Protein AF-A0A2N5KU78-F1 (afdb_monomer_lite)

Sequence (255 aa):
MGEEVRYGGDPQRKQNPMPKITVSPPNDPRTPEEWQAACDAADALLKLDAARIYGLLSRGPEVDAERCWEIVHHARELHGIEPSEDAVEKLVAELGAWRTAAILERHPTQAAPVLTIGHSTRTFELFAGLLRANGVERLVDVRRFAASGRHSRFGGDALPALLRGEGIGYWHLPGLGGRRRPLPGSPNAGWRNEGFRGYADHMGTPEFREGLGRLLELAGRERACLMCSEAVWWRCHRRISPTPWWCGACPSSTS

pLDDT: mean 72.32, std 19.74, range [28.72, 94.62]

Secondary structure (DSSP, 8-state):
----------TT-----------SPPSS--SHHHHHHHHHHHHHHHHHHHHHHTTS-SS-----HHHHHHHHHHHHHHH-----TTHHHHHHHHHHHHHHHHTS---TTSPPPEEEEE-TT--HHHHHHHHHHTT-SEEEE--S----STTGGGSTTHHHHHHHHTT-EEEE-GGG-S--PPPTT-TTTT-SSHHHHHHHHHHTSHHHHHHHHHHHHHHHHS-EEEEESSSSGGGSGGGSS-GGGEEEEPPP---

Structure (mmCIF, N/CA/C/O backbone):
data_AF-A0A2N5KU78-F1
#
_entry.id   AF-A0A2N5KU78-F1
#
loop_
_atom_site.group_PDB
_atom_site.id
_atom_site.type_symbol
_atom_site.label_atom_id
_atom_site.label_alt_id
_atom_site.label_comp_id
_atom_site.label_asym_id
_atom_site.label_entity_id
_atom_site.label_seq_id
_atom_site.pdbx_PDB_ins_code
_atom_site.Cartn_x
_atom_site.Cartn_y
_atom_site.Cartn_z
_atom_site.occupancy
_atom_site.B_iso_or_equiv
_atom_site.auth_seq_id
_atom_site.auth_comp_id
_atom_site.auth_asym_id
_atom_site.auth_atom_id
_atom_site.pdbx_PDB_model_num
ATOM 1 N N . MET A 1 1 ? -42.803 -19.206 -24.981 1.00 38.47 1 MET A N 1
ATOM 2 C CA . MET A 1 1 ? -42.289 -18.675 -23.702 1.00 38.47 1 MET A CA 1
ATOM 3 C C . MET A 1 1 ? -40.783 -18.581 -23.825 1.00 38.47 1 MET A C 1
ATOM 5 O O . MET A 1 1 ? -40.119 -19.605 -23.857 1.00 38.47 1 MET A O 1
ATOM 9 N N . GLY A 1 2 ? -40.290 -17.366 -24.014 1.00 33.94 2 GLY A N 1
ATOM 10 C CA . GLY A 1 2 ? -38.882 -17.032 -24.182 1.00 33.94 2 GLY A CA 1
ATOM 11 C C . GLY A 1 2 ? -38.807 -15.514 -24.178 1.00 33.94 2 GLY A C 1
ATOM 12 O O . GLY A 1 2 ? -39.092 -14.891 -25.195 1.00 33.94 2 GLY A O 1
ATOM 13 N N . GLU A 1 3 ? -38.569 -14.930 -23.007 1.00 31.25 3 GLU A N 1
ATOM 14 C CA . GLU A 1 3 ? -38.383 -13.487 -22.864 1.00 31.25 3 GLU A CA 1
ATOM 15 C C . GLU A 1 3 ? -36.915 -13.157 -23.124 1.00 31.25 3 GLU A C 1
ATOM 17 O O . GLU A 1 3 ? -36.015 -13.516 -22.366 1.00 31.25 3 GLU A O 1
ATOM 22 N N . GLU A 1 4 ? -36.691 -12.510 -24.260 1.00 28.72 4 GLU A N 1
ATOM 23 C CA . GLU A 1 4 ? -35.413 -11.987 -24.710 1.00 28.72 4 GLU A CA 1
ATOM 24 C C . GLU A 1 4 ? -35.198 -10.623 -24.032 1.00 28.72 4 GLU A C 1
ATOM 26 O O . GLU A 1 4 ? -35.847 -9.632 -24.373 1.00 28.72 4 GLU A O 1
ATOM 31 N N . VAL A 1 5 ? -34.317 -10.564 -23.030 1.00 33.81 5 VAL A N 1
ATOM 32 C CA . VAL A 1 5 ? -33.967 -9.303 -22.358 1.00 33.81 5 VAL A CA 1
ATOM 33 C C . VAL A 1 5 ? -33.090 -8.475 -23.297 1.00 33.81 5 VAL A C 1
ATOM 35 O O . VAL A 1 5 ? -31.881 -8.679 -23.405 1.00 33.81 5 VAL A O 1
ATOM 38 N N . ARG A 1 6 ? -33.713 -7.522 -23.994 1.00 31.27 6 ARG A N 1
ATOM 39 C CA . ARG A 1 6 ? -33.026 -6.493 -24.780 1.00 31.27 6 ARG A CA 1
ATOM 40 C C . ARG A 1 6 ? -32.500 -5.410 -23.841 1.00 31.27 6 ARG A C 1
ATOM 42 O O . ARG A 1 6 ? -33.277 -4.643 -23.279 1.00 31.27 6 ARG A O 1
ATOM 49 N N . TYR A 1 7 ? -31.179 -5.314 -23.702 1.00 29.48 7 TYR A N 1
ATOM 50 C CA . TYR A 1 7 ? -30.536 -4.145 -23.104 1.00 29.48 7 TYR A CA 1
ATOM 51 C C . TYR A 1 7 ? -30.661 -2.961 -24.071 1.00 29.48 7 TYR A C 1
ATOM 53 O O . TYR A 1 7 ? -29.889 -2.828 -25.019 1.00 29.48 7 TYR A O 1
ATOM 61 N N . GLY A 1 8 ? -31.663 -2.111 -23.845 1.00 30.81 8 GLY A N 1
ATOM 62 C CA . GLY A 1 8 ? -31.753 -0.803 -24.483 1.00 30.81 8 GLY A CA 1
ATOM 63 C C . GLY A 1 8 ? -30.616 0.087 -23.986 1.00 30.81 8 GLY A C 1
ATOM 64 O O . GLY A 1 8 ? -30.585 0.462 -22.817 1.00 30.81 8 GLY A O 1
ATOM 65 N N . GLY A 1 9 ? -29.663 0.394 -24.865 1.00 32.16 9 GLY A N 1
ATOM 66 C CA . GLY A 1 9 ? -28.683 1.446 -24.625 1.00 32.16 9 GLY A CA 1
ATOM 67 C C . GLY A 1 9 ? -29.374 2.809 -24.624 1.00 32.16 9 GLY A C 1
ATOM 68 O O . GLY A 1 9 ? -30.126 3.121 -25.545 1.00 32.16 9 GLY A O 1
ATOM 69 N N . ASP A 1 10 ? -29.118 3.602 -23.587 1.00 34.16 10 ASP A N 1
ATOM 70 C CA . ASP A 1 10 ? -29.538 4.999 -23.493 1.00 34.16 10 ASP A CA 1
ATOM 71 C C . ASP A 1 10 ? -28.970 5.810 -24.686 1.00 34.16 10 ASP A C 1
ATOM 73 O O . ASP A 1 10 ? -27.742 5.913 -24.817 1.00 34.16 10 ASP A O 1
ATOM 77 N N . PRO A 1 11 ? -29.815 6.390 -25.567 1.00 37.72 11 PRO A N 1
ATOM 78 C CA . PRO A 1 11 ? -29.363 7.117 -26.753 1.00 37.72 11 PRO A CA 1
ATOM 79 C C . PRO A 1 11 ? -28.775 8.506 -26.465 1.00 37.72 11 PRO A C 1
ATOM 81 O O . PRO A 1 11 ? -28.430 9.221 -27.406 1.00 37.72 11 PRO A O 1
ATOM 84 N N . GLN A 1 12 ? -28.636 8.923 -25.202 1.00 41.84 12 GLN A N 1
ATOM 85 C CA . GLN A 1 12 ? -28.011 10.200 -24.845 1.00 41.84 12 GLN A CA 1
ATOM 86 C C . GLN A 1 12 ? -26.808 10.053 -23.911 1.00 41.84 12 GLN A C 1
ATOM 88 O O . GLN A 1 12 ? -26.571 10.874 -23.028 1.00 41.84 12 GLN A O 1
ATOM 93 N N . ARG A 1 13 ? -25.920 9.097 -24.198 1.00 38.12 13 ARG A N 1
ATOM 94 C CA . ARG A 1 13 ? -24.539 9.138 -23.692 1.00 38.12 13 ARG A CA 1
ATOM 95 C C . ARG A 1 13 ? -23.701 10.135 -24.505 1.00 38.12 13 ARG A C 1
ATOM 97 O O . ARG A 1 13 ? -22.741 9.763 -25.177 1.00 38.12 13 ARG A O 1
ATOM 104 N N . LYS A 1 14 ? -24.075 11.420 -24.466 1.00 36.56 14 LYS A N 1
ATOM 105 C CA . LYS A 1 14 ? -23.182 12.496 -24.913 1.00 36.56 14 LYS A CA 1
ATOM 106 C C . LYS A 1 14 ? -21.966 12.475 -23.992 1.00 36.56 14 LYS A C 1
ATOM 108 O O . LYS A 1 14 ? -22.070 12.721 -22.794 1.00 36.56 14 LYS A O 1
ATOM 113 N N . GLN A 1 15 ? -20.841 12.083 -24.577 1.00 43.53 15 GLN A N 1
ATOM 114 C CA . GLN A 1 15 ? -19.511 12.106 -23.991 1.00 43.53 15 GLN A CA 1
ATOM 115 C C . GLN A 1 15 ? -19.288 13.479 -23.364 1.00 43.53 15 GLN A C 1
ATOM 117 O O . GLN A 1 15 ? -19.162 14.466 -24.084 1.00 43.53 15 GLN A O 1
ATOM 122 N N . ASN A 1 16 ? -19.262 13.550 -22.037 1.00 35.12 16 ASN A N 1
ATOM 123 C CA . ASN A 1 16 ? -18.624 14.679 -21.387 1.00 35.12 16 ASN A CA 1
ATOM 124 C C . ASN A 1 16 ? -17.132 14.319 -21.354 1.00 35.12 16 ASN A C 1
ATOM 126 O O . ASN A 1 16 ? -16.779 13.349 -20.673 1.00 35.12 16 ASN A O 1
ATOM 130 N N . PRO A 1 17 ? -16.271 14.959 -22.162 1.00 37.12 17 PRO A N 1
ATOM 131 C CA . PRO A 1 17 ? -14.858 14.623 -22.165 1.00 37.12 17 PRO A CA 1
ATOM 132 C C . PRO A 1 17 ? -14.284 14.912 -20.774 1.00 37.12 17 PRO A C 1
ATOM 134 O O . PRO A 1 17 ? -14.628 15.920 -20.155 1.00 37.12 17 PRO A O 1
ATOM 137 N N . MET A 1 18 ? -13.399 14.039 -20.278 1.00 33.19 18 MET A N 1
ATOM 138 C CA . MET A 1 18 ? -12.481 14.451 -19.213 1.00 33.19 18 MET A CA 1
ATOM 139 C C . MET A 1 18 ? -11.825 15.763 -19.662 1.00 33.19 18 MET A C 1
ATOM 141 O O . MET A 1 18 ? -11.460 15.846 -20.843 1.00 33.19 18 MET A O 1
ATOM 145 N N . PRO A 1 19 ? -11.651 16.776 -18.791 1.00 35.41 19 PRO A N 1
ATOM 146 C CA . PRO A 1 19 ? -10.754 17.864 -19.136 1.00 35.41 19 PRO A CA 1
ATOM 147 C C . PRO A 1 19 ? -9.406 17.213 -19.444 1.00 35.41 19 PRO A C 1
ATOM 149 O O . PRO A 1 19 ? -8.821 16.547 -18.587 1.00 35.41 19 PRO A O 1
ATOM 152 N N . LYS A 1 20 ? -8.980 17.296 -20.710 1.00 33.88 20 LYS A N 1
ATOM 153 C CA . LYS A 1 20 ? -7.674 16.795 -21.126 1.00 33.88 20 LYS A CA 1
ATOM 154 C C . LYS A 1 20 ? -6.659 17.496 -20.236 1.00 33.88 20 LYS A C 1
ATOM 156 O O . LYS A 1 20 ? -6.596 18.722 -20.220 1.00 33.88 20 LYS A O 1
ATOM 161 N N . ILE A 1 21 ? -5.913 16.717 -19.462 1.00 40.34 21 ILE A N 1
ATOM 162 C CA . ILE A 1 21 ? -4.765 17.222 -18.721 1.00 40.34 21 ILE A CA 1
ATOM 163 C C . ILE A 1 21 ? -3.708 17.531 -19.780 1.00 40.34 21 ILE A C 1
ATOM 165 O O . ILE A 1 21 ? -2.931 16.667 -20.166 1.00 40.34 21 ILE A O 1
ATOM 169 N N . THR A 1 22 ? -3.732 18.746 -20.315 1.00 39.16 22 THR A N 1
ATOM 170 C CA . THR A 1 22 ? -2.683 19.271 -21.190 1.00 39.16 22 THR A CA 1
ATOM 171 C C . THR A 1 22 ? -1.597 19.875 -20.313 1.00 39.16 22 THR A C 1
ATOM 173 O O . THR A 1 22 ? -1.449 21.086 -20.233 1.00 39.16 22 THR A O 1
ATOM 176 N N . VAL A 1 23 ? -0.824 19.013 -19.654 1.00 51.53 23 VAL A N 1
ATOM 177 C CA . VAL A 1 23 ? 0.609 19.301 -19.513 1.00 51.53 23 VAL A CA 1
ATOM 178 C C . VAL A 1 23 ? 1.292 18.525 -20.629 1.00 51.53 23 VAL A C 1
ATOM 180 O O . VAL A 1 23 ? 2.084 17.626 -20.401 1.00 51.53 23 VAL A O 1
ATOM 183 N N . SER A 1 24 ? 0.842 18.769 -21.857 1.00 50.66 24 SER A N 1
ATOM 184 C CA . SER A 1 24 ? 1.579 18.354 -23.036 1.00 50.66 24 SER A CA 1
ATOM 185 C C . SER A 1 24 ? 2.513 19.511 -23.349 1.00 50.66 24 SER A C 1
ATOM 187 O O . SER A 1 24 ? 2.061 20.661 -23.275 1.00 50.66 24 SER A O 1
ATOM 189 N N . PRO A 1 25 ? 3.785 19.249 -23.677 1.00 59.84 25 PRO A N 1
ATOM 190 C CA . PRO A 1 25 ? 4.625 20.302 -24.219 1.00 59.84 25 PRO A CA 1
ATOM 191 C C . PRO A 1 25 ? 3.880 20.966 -25.396 1.00 59.84 25 PRO A C 1
ATOM 193 O O . PRO A 1 25 ? 3.127 20.279 -26.101 1.00 59.84 25 PRO A O 1
ATOM 196 N N . PRO A 1 26 ? 3.982 22.297 -25.564 1.00 64.00 26 PRO A N 1
ATOM 197 C CA . PRO A 1 26 ? 3.218 23.016 -26.572 1.00 64.00 26 PRO A CA 1
ATOM 198 C C . PRO A 1 26 ? 3.422 22.377 -27.946 1.00 64.00 26 PRO A C 1
ATOM 200 O O . PRO A 1 26 ? 4.537 22.020 -28.319 1.00 64.00 26 PRO A O 1
ATOM 203 N N . ASN A 1 27 ? 2.324 22.211 -28.688 1.00 64.81 27 ASN A N 1
ATOM 204 C CA . ASN A 1 27 ? 2.360 21.493 -29.961 1.00 64.81 27 ASN A CA 1
ATOM 205 C C . ASN A 1 27 ? 3.277 22.175 -30.985 1.00 64.81 27 ASN A C 1
ATOM 207 O O . ASN A 1 27 ? 3.937 21.464 -31.733 1.00 64.81 27 ASN A O 1
ATOM 211 N N . ASP A 1 28 ? 3.356 23.510 -30.958 1.00 75.62 28 ASP A N 1
ATOM 212 C CA . ASP A 1 28 ? 4.155 24.324 -31.878 1.00 75.62 28 ASP A CA 1
ATOM 213 C C . ASP A 1 28 ? 4.855 25.474 -31.118 1.00 75.62 28 ASP A C 1
ATOM 215 O O . ASP A 1 28 ? 4.315 26.586 -31.052 1.00 75.62 28 ASP A O 1
ATOM 219 N N . PRO A 1 29 ? 6.028 25.235 -30.503 1.00 83.19 29 PRO A N 1
ATOM 220 C CA . PRO A 1 29 ? 6.815 26.283 -29.858 1.00 83.19 29 PRO A CA 1
ATOM 221 C C . PRO A 1 29 ? 7.420 27.226 -30.913 1.00 83.19 29 PRO A C 1
ATOM 223 O O . PRO A 1 29 ? 7.951 26.783 -31.933 1.00 83.19 29 PRO A O 1
ATOM 226 N N . ARG A 1 30 ? 7.331 28.541 -30.694 1.00 83.00 30 ARG A N 1
ATOM 227 C CA . ARG A 1 30 ? 7.741 29.582 -31.656 1.00 83.00 30 ARG A CA 1
ATOM 228 C C . ARG A 1 30 ? 8.794 30.538 -31.111 1.00 83.00 30 ARG A C 1
ATOM 230 O O . ARG A 1 30 ? 9.498 31.152 -31.910 1.00 83.00 30 ARG A O 1
ATOM 237 N N . THR A 1 31 ? 8.920 30.668 -29.792 1.00 86.12 31 THR A N 1
ATOM 238 C CA . THR A 1 31 ? 9.970 31.481 -29.155 1.00 86.12 31 THR A CA 1
ATOM 239 C C . THR A 1 31 ? 10.988 30.609 -28.415 1.00 86.12 31 THR A C 1
ATOM 241 O O . THR A 1 31 ? 10.669 29.472 -28.063 1.00 86.12 31 THR A O 1
ATOM 244 N N . PRO A 1 32 ? 12.212 31.106 -28.154 1.00 84.12 32 PRO A N 1
ATOM 245 C CA . PRO A 1 32 ? 13.192 30.387 -27.339 1.00 84.12 32 PRO A CA 1
ATOM 246 C C . PRO A 1 32 ? 12.658 29.996 -25.954 1.00 84.12 32 PRO A C 1
ATOM 248 O O . PRO A 1 32 ? 12.925 28.900 -25.475 1.00 84.12 32 PRO A O 1
ATOM 251 N N . GLU A 1 33 ? 11.850 30.855 -25.332 1.00 83.06 33 GLU A N 1
ATOM 252 C CA . GLU A 1 33 ? 11.227 30.596 -24.031 1.00 83.06 33 GLU A CA 1
ATOM 253 C C . GLU A 1 33 ? 10.160 29.498 -24.123 1.00 83.06 33 GLU A C 1
ATOM 255 O O . GLU A 1 33 ? 10.089 28.632 -23.251 1.00 83.06 33 GLU A O 1
ATOM 260 N N . GLU A 1 34 ? 9.358 29.493 -25.194 1.00 81.88 34 GLU A N 1
ATOM 261 C CA . GLU A 1 34 ? 8.399 28.416 -25.462 1.00 81.88 34 GLU A CA 1
ATOM 262 C C . GLU A 1 34 ? 9.117 27.086 -25.726 1.00 81.88 34 GLU A C 1
ATOM 264 O O . GLU A 1 34 ? 8.662 26.045 -25.253 1.00 81.88 34 GLU A O 1
ATOM 269 N N . TRP A 1 35 ? 10.257 27.112 -26.426 1.00 88.62 35 TRP A N 1
ATOM 270 C CA 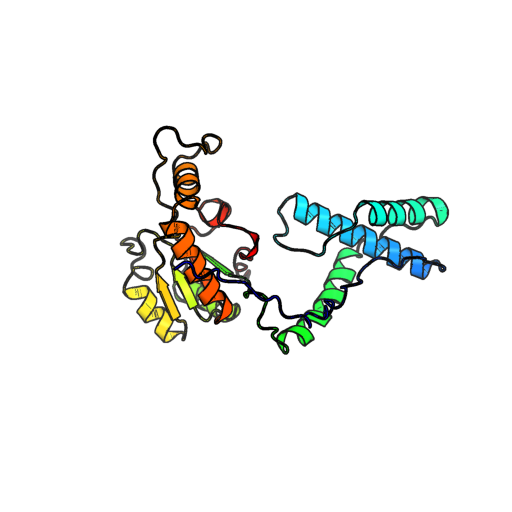. TRP A 1 35 ? 11.105 25.938 -26.638 1.00 88.62 35 TRP A CA 1
ATOM 271 C C . TRP A 1 35 ? 11.736 25.423 -25.343 1.00 88.62 35 TRP A C 1
ATOM 273 O O . TRP A 1 35 ? 11.740 24.212 -25.128 1.00 88.62 35 TRP A O 1
ATOM 283 N N . GLN A 1 36 ? 12.207 26.304 -24.455 1.00 86.69 36 GLN A N 1
ATOM 284 C CA . GLN A 1 36 ? 12.722 25.907 -23.141 1.00 86.69 36 GLN A CA 1
ATOM 285 C C . GLN A 1 36 ? 11.625 25.262 -22.289 1.00 86.69 36 GLN A C 1
ATOM 287 O O . GLN A 1 36 ? 11.825 24.177 -21.751 1.00 86.69 36 GLN A O 1
ATOM 292 N N . ALA A 1 37 ? 10.443 25.880 -22.219 1.00 80.44 37 ALA A N 1
ATOM 293 C CA . ALA A 1 37 ? 9.313 25.328 -21.476 1.00 80.44 37 ALA A CA 1
ATOM 294 C C . ALA A 1 37 ? 8.845 23.977 -22.049 1.00 80.44 37 ALA A C 1
ATOM 296 O O . ALA A 1 37 ? 8.517 23.060 -21.295 1.00 80.44 37 ALA A O 1
ATOM 297 N N . ALA A 1 38 ? 8.844 23.828 -23.379 1.00 84.75 38 ALA A N 1
ATOM 298 C CA . ALA A 1 38 ? 8.522 22.570 -24.046 1.00 84.75 38 ALA A CA 1
ATOM 299 C C . ALA A 1 38 ? 9.551 21.474 -23.754 1.00 84.75 38 ALA A C 1
ATOM 301 O O . ALA A 1 38 ? 9.163 20.341 -23.472 1.00 84.75 38 ALA A O 1
ATOM 302 N N . CYS A 1 39 ? 10.840 21.815 -23.803 1.00 87.00 39 CYS A N 1
ATOM 303 C CA . CYS A 1 39 ? 11.941 20.902 -23.514 1.00 87.00 39 CYS A CA 1
ATOM 304 C C . CYS A 1 39 ? 11.894 20.423 -22.055 1.00 87.00 39 CYS A C 1
ATOM 306 O O . CYS A 1 39 ? 11.911 19.218 -21.806 1.00 87.00 39 CYS A O 1
ATOM 308 N N . ASP A 1 40 ? 11.717 21.349 -21.106 1.00 84.75 40 ASP A N 1
ATOM 309 C CA . ASP A 1 40 ? 11.613 21.055 -19.672 1.00 84.75 40 ASP A CA 1
ATOM 310 C C . ASP A 1 40 ? 10.406 20.155 -19.366 1.00 84.75 40 ASP A C 1
ATOM 312 O O . ASP A 1 40 ? 10.524 19.156 -18.652 1.00 84.75 40 ASP A O 1
ATOM 316 N N . ALA A 1 41 ? 9.240 20.464 -19.944 1.00 81.50 41 ALA A N 1
ATOM 317 C CA . ALA A 1 41 ? 8.038 19.656 -19.769 1.00 81.50 41 ALA A CA 1
ATOM 318 C C . ALA A 1 41 ? 8.189 18.254 -20.387 1.00 81.50 41 ALA A C 1
ATOM 320 O O . ALA A 1 41 ? 7.823 17.262 -19.754 1.00 81.50 41 ALA A O 1
ATOM 321 N N . ALA A 1 42 ? 8.739 18.153 -21.601 1.00 85.44 42 ALA A N 1
ATOM 322 C CA . ALA A 1 42 ? 8.942 16.880 -22.292 1.00 85.44 42 ALA A CA 1
ATOM 323 C C . ALA A 1 42 ? 9.922 15.966 -21.539 1.00 85.44 42 ALA A C 1
ATOM 325 O O . ALA A 1 42 ? 9.632 14.786 -21.333 1.00 85.44 42 ALA A O 1
ATOM 326 N N . ASP A 1 43 ? 11.045 16.507 -21.070 1.00 87.44 43 ASP A N 1
ATOM 327 C CA . ASP A 1 43 ? 12.024 15.770 -20.270 1.00 87.44 43 ASP A CA 1
ATOM 328 C C . ASP A 1 43 ? 11.436 15.307 -18.925 1.00 87.44 43 ASP A C 1
ATOM 330 O O . ASP A 1 43 ? 11.573 14.139 -18.543 1.00 87.44 43 ASP A O 1
ATOM 334 N N . ALA A 1 44 ? 10.694 16.174 -18.235 1.00 82.62 44 ALA A N 1
ATOM 335 C CA . ALA A 1 44 ? 10.041 15.811 -16.984 1.00 82.62 44 ALA A CA 1
ATOM 336 C C . ALA A 1 44 ? 8.987 14.700 -17.177 1.00 82.62 44 ALA A C 1
ATOM 338 O O . ALA A 1 44 ? 8.913 13.770 -16.368 1.00 82.62 44 ALA A O 1
ATOM 339 N N . LEU A 1 45 ? 8.219 14.727 -18.272 1.00 81.75 45 LEU A N 1
ATOM 340 C CA . LEU A 1 45 ? 7.275 13.659 -18.621 1.00 81.75 45 LEU A CA 1
ATOM 341 C C . LEU A 1 45 ? 7.980 12.343 -18.968 1.00 81.75 45 LEU A C 1
ATOM 343 O O . LEU A 1 45 ? 7.535 11.292 -18.510 1.00 81.75 45 LEU A O 1
ATOM 347 N N . LEU A 1 46 ? 9.093 12.378 -19.707 1.00 81.88 46 LEU A N 1
ATOM 348 C CA . LEU A 1 46 ? 9.902 11.185 -19.993 1.00 81.88 46 LEU A CA 1
ATOM 349 C C . LEU A 1 46 ? 10.459 10.561 -18.709 1.00 81.88 46 LEU A C 1
ATOM 351 O O . LEU A 1 46 ? 10.425 9.341 -18.546 1.00 81.88 46 LEU A O 1
ATOM 355 N N . LYS A 1 47 ? 10.913 11.382 -17.755 1.00 81.75 47 LYS A N 1
ATOM 356 C CA . LYS A 1 47 ? 11.366 10.920 -16.433 1.00 81.75 47 LYS A CA 1
ATOM 357 C C . LYS A 1 47 ? 10.224 10.295 -15.625 1.00 81.75 47 LYS A C 1
ATOM 359 O O . LYS A 1 47 ? 10.429 9.267 -14.974 1.00 81.75 47 LYS A O 1
ATOM 364 N N . LEU A 1 48 ? 9.015 10.859 -15.691 1.00 74.25 48 LEU A N 1
ATOM 365 C CA . LEU A 1 48 ? 7.819 10.284 -15.063 1.00 74.25 48 LEU A CA 1
ATOM 366 C C . LEU A 1 48 ? 7.389 8.966 -15.724 1.00 74.25 48 LEU A C 1
ATOM 368 O O . LEU A 1 48 ? 7.046 8.016 -15.015 1.00 74.25 48 LEU A O 1
ATOM 372 N N . ASP A 1 49 ? 7.441 8.871 -17.052 1.00 78.12 49 ASP A N 1
ATOM 373 C CA . ASP A 1 49 ? 7.118 7.638 -17.771 1.00 78.12 49 ASP A CA 1
ATOM 374 C C . ASP A 1 49 ? 8.150 6.541 -17.499 1.00 78.12 49 ASP A C 1
ATOM 376 O O . ASP A 1 49 ? 7.782 5.410 -17.183 1.00 78.12 49 ASP A O 1
ATOM 380 N N . ALA A 1 50 ? 9.440 6.887 -17.474 1.00 70.00 50 ALA A N 1
ATOM 381 C CA . ALA A 1 50 ? 10.497 5.982 -17.040 1.00 70.00 50 ALA A CA 1
ATOM 382 C C . ALA A 1 50 ? 10.241 5.490 -15.607 1.00 70.00 50 ALA A C 1
ATOM 384 O O . ALA A 1 50 ? 10.242 4.285 -15.350 1.00 70.00 50 ALA A O 1
ATOM 385 N N . ALA A 1 51 ? 9.935 6.392 -14.670 1.00 65.19 51 ALA A N 1
ATOM 386 C CA . ALA A 1 51 ? 9.600 6.021 -13.297 1.00 65.19 51 ALA A CA 1
ATOM 387 C C . ALA A 1 51 ? 8.375 5.087 -13.225 1.00 65.19 51 ALA A C 1
ATOM 389 O O . ALA A 1 51 ? 8.337 4.184 -12.386 1.00 65.19 51 ALA A O 1
ATOM 390 N N . ARG A 1 52 ? 7.396 5.240 -14.122 1.00 70.56 52 ARG A N 1
ATOM 391 C CA . ARG A 1 52 ? 6.246 4.333 -14.251 1.00 70.56 52 ARG A CA 1
ATOM 392 C C . ARG A 1 52 ? 6.648 2.966 -14.814 1.00 70.56 52 ARG A C 1
ATOM 394 O O . ARG A 1 52 ? 6.280 1.950 -14.228 1.00 70.56 52 ARG A O 1
ATOM 401 N N . ILE A 1 53 ? 7.432 2.924 -15.892 1.00 64.94 53 ILE A N 1
ATOM 402 C CA . ILE A 1 53 ? 7.947 1.691 -16.517 1.00 64.94 53 ILE A CA 1
ATOM 403 C C . ILE A 1 53 ? 8.773 0.875 -15.515 1.00 64.94 53 ILE A C 1
ATOM 405 O O . ILE A 1 53 ? 8.612 -0.342 -15.417 1.00 64.94 53 ILE A O 1
ATOM 409 N N . TYR A 1 54 ? 9.601 1.544 -14.711 1.00 56.94 54 TYR A N 1
ATOM 410 C CA . TYR A 1 54 ? 10.403 0.914 -13.659 1.00 56.94 54 TYR A CA 1
ATOM 411 C C . TYR A 1 54 ? 9.620 0.632 -12.364 1.00 56.94 54 TYR A C 1
ATOM 413 O O . TYR A 1 54 ? 10.193 0.149 -11.387 1.00 56.94 54 TYR A O 1
ATOM 421 N N . GLY A 1 55 ? 8.311 0.905 -12.332 1.00 47.91 55 GLY A N 1
ATOM 422 C CA . GLY A 1 55 ? 7.439 0.612 -11.192 1.00 47.91 55 GLY A CA 1
ATOM 423 C C . GLY A 1 55 ? 7.690 1.479 -9.953 1.00 47.91 55 GLY A C 1
ATOM 424 O O . GLY A 1 55 ? 7.252 1.122 -8.859 1.00 47.91 55 GLY A O 1
ATOM 425 N N . LEU A 1 56 ? 8.387 2.607 -10.108 1.00 48.22 56 LEU A N 1
ATOM 426 C CA . LEU A 1 56 ? 8.593 3.619 -9.066 1.00 48.22 56 LEU A CA 1
ATOM 427 C C . LEU A 1 56 ? 7.332 4.475 -8.867 1.00 48.22 56 LEU A C 1
ATOM 429 O O . LEU A 1 56 ? 7.064 4.936 -7.758 1.00 48.22 56 LEU A O 1
ATOM 433 N N . LEU A 1 57 ? 6.527 4.630 -9.923 1.00 50.34 57 LEU A N 1
ATOM 434 C CA . LEU A 1 57 ? 5.203 5.244 -9.881 1.00 50.34 57 LEU A CA 1
ATOM 435 C C . LEU A 1 57 ? 4.116 4.206 -10.168 1.00 50.34 57 LEU A C 1
ATOM 437 O O . LEU A 1 57 ? 4.178 3.457 -11.138 1.00 50.34 57 LEU A O 1
ATOM 441 N N . SER A 1 58 ? 3.090 4.188 -9.317 1.00 45.59 58 SER A N 1
ATOM 442 C CA . SER A 1 58 ? 1.922 3.302 -9.468 1.00 45.59 58 SER A CA 1
ATOM 443 C C . SER A 1 58 ? 0.856 3.870 -10.409 1.00 45.59 58 SER A C 1
ATOM 445 O O . SER A 1 58 ? 0.007 3.126 -10.895 1.00 45.59 58 SER A O 1
ATOM 447 N N . ARG A 1 59 ? 0.884 5.188 -10.644 1.00 48.94 59 ARG A N 1
ATOM 448 C CA . ARG A 1 59 ? -0.024 5.956 -11.505 1.00 48.94 59 ARG A CA 1
ATOM 449 C C . ARG A 1 59 ? 0.719 7.187 -12.039 1.00 48.94 59 ARG A C 1
ATOM 451 O O . ARG A 1 59 ? 1.632 7.673 -11.375 1.00 48.94 59 ARG A O 1
ATOM 458 N N . GLY A 1 60 ? 0.301 7.702 -13.188 1.00 57.53 60 GLY A N 1
ATOM 459 C CA . GLY A 1 60 ? 0.862 8.895 -13.824 1.00 57.53 60 GLY A CA 1
ATOM 460 C C . GLY A 1 60 ? 0.060 9.266 -15.074 1.00 57.53 60 GLY A C 1
ATOM 461 O O . GLY A 1 60 ? -0.826 8.490 -15.450 1.00 57.53 60 GLY A O 1
ATOM 462 N N . PRO A 1 61 ? 0.320 10.435 -15.684 1.00 65.62 61 PRO A N 1
ATOM 463 C CA . PRO A 1 61 ? -0.263 10.767 -16.981 1.00 65.62 61 PRO A CA 1
ATOM 464 C C . PRO A 1 61 ? 0.147 9.719 -18.027 1.00 65.62 61 PRO A C 1
ATOM 466 O O . PRO A 1 61 ? 1.221 9.124 -17.925 1.00 65.62 61 PRO A O 1
ATOM 469 N N . GLU A 1 62 ? -0.708 9.479 -19.023 1.00 66.62 62 GLU A N 1
ATOM 470 C CA . GLU A 1 62 ? -0.257 8.800 -20.239 1.00 66.62 62 GLU A CA 1
ATOM 471 C C . GLU A 1 62 ? 0.718 9.733 -20.956 1.00 66.62 62 GLU A C 1
ATOM 473 O O . GLU A 1 62 ? 0.399 10.895 -21.209 1.00 66.62 62 GLU A O 1
ATOM 478 N N . VAL A 1 63 ? 1.921 9.231 -21.222 1.00 78.19 63 VAL A N 1
ATOM 479 C CA . VAL A 1 63 ? 2.990 9.996 -21.858 1.00 78.19 63 VAL A CA 1
ATOM 480 C C . VAL A 1 63 ? 3.166 9.478 -23.274 1.00 78.19 63 VAL A C 1
ATOM 482 O O . VAL A 1 63 ? 3.439 8.296 -23.484 1.00 78.19 63 VAL A O 1
ATOM 485 N N . ASP A 1 64 ? 3.024 10.377 -24.242 1.00 81.12 64 ASP A N 1
ATOM 486 C CA . ASP A 1 64 ? 3.473 10.143 -25.609 1.00 81.12 64 ASP A CA 1
ATOM 487 C C . ASP A 1 64 ? 4.996 10.318 -25.643 1.00 81.12 64 ASP A C 1
ATOM 489 O O . ASP A 1 64 ? 5.525 11.423 -25.797 1.00 81.12 64 ASP A O 1
ATOM 493 N N . ALA A 1 65 ? 5.706 9.221 -25.375 1.00 78.75 65 ALA A N 1
ATOM 494 C CA . ALA A 1 65 ? 7.156 9.236 -25.257 1.00 78.75 65 ALA A CA 1
ATOM 495 C C . ALA A 1 65 ? 7.830 9.625 -26.579 1.00 78.75 65 ALA A C 1
ATOM 497 O O . ALA A 1 65 ? 8.835 10.328 -26.551 1.00 78.75 65 ALA A O 1
ATOM 498 N N . GLU A 1 66 ? 7.270 9.211 -27.719 1.00 82.25 66 GLU A N 1
ATOM 499 C CA . GLU A 1 66 ? 7.794 9.541 -29.046 1.00 82.25 66 GLU A CA 1
ATOM 500 C C . GLU A 1 66 ? 7.753 11.055 -29.266 1.00 82.25 66 GLU A C 1
ATOM 502 O O . GLU A 1 66 ? 8.791 11.666 -29.522 1.00 82.25 66 GLU A O 1
ATOM 507 N N . ARG A 1 67 ? 6.602 11.687 -29.006 1.00 82.88 67 ARG A N 1
ATOM 508 C CA . ARG A 1 67 ? 6.471 13.145 -29.106 1.00 82.88 67 ARG A CA 1
ATOM 509 C C . ARG A 1 67 ? 7.384 13.897 -28.135 1.00 82.88 67 ARG A C 1
ATOM 511 O O . ARG A 1 67 ? 7.936 14.938 -28.487 1.00 82.88 67 ARG A O 1
ATOM 518 N N . CYS A 1 68 ? 7.559 13.398 -26.912 1.00 84.44 68 CYS A N 1
ATOM 519 C CA . CYS A 1 68 ? 8.458 14.036 -25.946 1.00 84.44 68 CYS A CA 1
ATOM 520 C C . CYS A 1 68 ? 9.927 13.936 -26.388 1.00 84.44 68 CYS A C 1
ATOM 522 O O . CYS A 1 68 ? 10.662 14.918 -26.290 1.00 84.44 68 CYS A O 1
ATOM 524 N N . TRP A 1 69 ? 10.345 12.784 -26.920 1.00 85.19 69 TRP A N 1
ATOM 525 C CA . TRP A 1 69 ? 11.683 12.603 -27.485 1.00 85.19 69 TRP A CA 1
ATOM 526 C C . TRP A 1 69 ? 11.933 13.523 -28.678 1.00 85.19 69 TRP A C 1
ATOM 528 O O . TRP A 1 69 ? 13.001 14.130 -28.745 1.00 85.19 69 TRP A O 1
ATOM 538 N N . GLU A 1 70 ? 10.959 13.673 -29.581 1.00 86.94 70 GLU A N 1
ATOM 539 C CA . GLU A 1 70 ? 11.047 14.623 -30.697 1.00 86.94 70 GLU A CA 1
ATOM 540 C C . GLU A 1 70 ? 11.307 16.047 -30.207 1.00 86.94 70 GLU A C 1
ATOM 542 O O . GLU A 1 70 ? 12.170 16.734 -30.744 1.00 86.94 70 GLU A O 1
ATOM 547 N N . ILE A 1 71 ? 10.584 16.485 -29.175 1.00 86.94 71 ILE A N 1
ATOM 548 C CA . ILE A 1 71 ? 10.685 17.847 -28.646 1.00 86.94 71 ILE A CA 1
ATOM 549 C C . ILE A 1 71 ? 12.046 18.088 -27.994 1.00 86.94 71 ILE A C 1
ATOM 551 O O . ILE A 1 71 ? 12.685 19.090 -28.307 1.00 86.94 71 ILE A O 1
ATOM 555 N N . VAL A 1 72 ? 12.530 17.161 -27.160 1.00 88.88 72 VAL A N 1
ATOM 556 C CA . VAL A 1 72 ? 13.862 17.267 -26.534 1.00 88.88 72 VAL A CA 1
ATOM 557 C C . VAL A 1 72 ? 14.967 17.248 -27.594 1.00 88.88 72 VAL A C 1
ATOM 559 O O . VAL A 1 72 ? 15.895 18.054 -27.553 1.00 88.88 72 VAL A O 1
ATOM 562 N N . HIS A 1 73 ? 14.858 16.357 -28.580 1.00 90.19 73 HIS A N 1
ATOM 563 C CA . HIS A 1 73 ? 15.835 16.250 -29.660 1.00 90.19 73 HIS A CA 1
ATOM 564 C C . HIS A 1 73 ? 15.855 17.508 -30.541 1.00 90.19 73 HIS A C 1
ATOM 566 O O . HIS A 1 73 ? 16.920 18.015 -30.877 1.00 90.19 73 HIS A O 1
ATOM 572 N N . HIS A 1 74 ? 14.689 18.041 -30.905 1.00 89.94 74 HIS A N 1
ATOM 573 C CA . HIS A 1 74 ? 14.576 19.242 -31.733 1.00 89.94 74 HIS A CA 1
ATOM 574 C C . HIS A 1 74 ? 15.064 20.493 -30.991 1.00 89.94 74 HIS A C 1
ATOM 576 O O . HIS A 1 74 ? 15.781 21.303 -31.578 1.00 89.94 74 HIS A O 1
ATOM 582 N N . ALA A 1 75 ? 14.735 20.629 -29.701 1.00 88.00 75 ALA A N 1
ATOM 583 C CA . ALA A 1 75 ? 15.232 21.712 -28.856 1.00 88.00 75 ALA A CA 1
ATOM 584 C C . ALA A 1 75 ? 16.770 21.732 -28.816 1.00 88.00 75 ALA A C 1
ATOM 586 O O . ALA A 1 75 ? 17.376 22.790 -29.004 1.00 88.00 75 ALA A O 1
ATOM 587 N N . ARG A 1 76 ? 17.403 20.559 -28.681 1.00 91.06 76 ARG A N 1
ATOM 588 C CA . ARG A 1 76 ? 18.864 20.418 -28.717 1.00 91.06 76 ARG A CA 1
ATOM 589 C C . ARG A 1 76 ? 19.447 20.764 -30.088 1.00 91.06 76 ARG A C 1
ATOM 591 O O . ARG A 1 76 ? 20.313 21.629 -30.177 1.00 91.06 76 ARG A O 1
ATOM 598 N N . GLU A 1 77 ? 18.974 20.112 -31.148 1.00 90.06 77 GLU A N 1
ATOM 599 C CA . GLU A 1 77 ? 19.595 20.205 -32.477 1.00 90.06 77 GLU A CA 1
ATOM 600 C C . GLU A 1 77 ? 19.365 21.554 -33.168 1.00 90.06 77 GLU A C 1
ATOM 602 O O . GLU A 1 77 ? 20.270 22.074 -33.818 1.00 90.06 77 GLU A O 1
ATOM 607 N N . LEU A 1 78 ? 18.163 22.131 -33.053 1.00 86.06 78 LEU A N 1
ATOM 608 C CA . LEU A 1 78 ? 17.806 23.351 -33.788 1.00 86.06 78 LEU A CA 1
ATOM 609 C C . LEU A 1 78 ? 17.918 24.625 -32.952 1.00 86.06 78 LEU A C 1
ATOM 611 O O . LEU A 1 78 ? 18.083 25.705 -33.522 1.00 86.06 78 LEU A O 1
ATOM 615 N N . HIS A 1 79 ? 17.862 24.515 -31.624 1.00 85.50 79 HIS A N 1
ATOM 616 C CA . HIS A 1 79 ? 17.866 25.676 -30.732 1.00 85.50 79 HIS A CA 1
ATOM 617 C C . HIS A 1 79 ? 19.003 25.671 -29.701 1.00 85.50 79 HIS A C 1
ATOM 619 O O . HIS A 1 79 ? 19.193 26.684 -29.031 1.00 85.50 79 HIS A O 1
ATOM 625 N N . GLY A 1 80 ? 19.785 24.588 -29.583 1.00 90.00 80 GLY A N 1
ATOM 626 C CA . GLY A 1 80 ? 20.845 24.470 -28.575 1.00 90.00 80 GLY A CA 1
ATOM 627 C C . GLY A 1 80 ? 20.317 24.472 -27.137 1.00 90.00 80 GLY A C 1
ATOM 628 O O . GLY A 1 80 ? 21.043 24.844 -26.218 1.00 90.00 80 GLY A O 1
ATOM 629 N N . ILE A 1 81 ? 19.044 24.114 -26.954 1.00 90.62 81 ILE A N 1
ATOM 630 C CA . ILE A 1 81 ? 18.335 24.135 -25.676 1.00 90.62 81 ILE A CA 1
ATOM 631 C C . ILE A 1 81 ? 18.394 22.744 -25.046 1.00 90.62 81 ILE A C 1
ATOM 633 O O . ILE A 1 81 ? 17.958 21.760 -25.642 1.00 90.62 81 ILE A O 1
ATOM 637 N N . GLU A 1 82 ? 18.892 22.680 -23.815 1.00 90.56 82 GLU A N 1
ATOM 638 C CA . GLU A 1 82 ? 18.885 21.481 -22.976 1.00 90.56 82 GLU A CA 1
ATOM 639 C C . GLU A 1 82 ? 17.802 21.592 -21.892 1.00 90.56 82 GLU A C 1
ATOM 641 O O . GLU A 1 82 ? 17.462 22.712 -21.489 1.00 90.56 82 GLU A O 1
ATOM 646 N N . PRO A 1 83 ? 17.270 20.464 -21.385 1.00 86.88 83 PRO A N 1
ATOM 647 C CA . PRO A 1 83 ? 16.367 20.484 -20.242 1.00 86.88 83 PRO A CA 1
ATOM 648 C C . PRO A 1 83 ? 17.038 21.107 -19.017 1.00 86.88 83 PRO A C 1
ATOM 650 O O . PRO A 1 83 ? 18.175 20.770 -18.675 1.00 86.88 83 PRO A O 1
ATOM 653 N N . SER A 1 84 ? 16.311 21.975 -18.322 1.00 85.94 84 SER A N 1
ATOM 654 C CA . SER A 1 84 ? 16.758 22.557 -17.061 1.00 85.94 84 SER A CA 1
ATOM 655 C C . SER A 1 84 ? 16.948 21.470 -15.995 1.00 85.94 84 SER A C 1
ATOM 657 O O . SER A 1 84 ? 16.149 20.536 -15.890 1.00 85.94 84 SER A O 1
ATOM 659 N N . GLU A 1 85 ? 17.968 21.610 -15.141 1.00 77.75 85 GLU A N 1
ATOM 660 C CA . GLU A 1 85 ? 18.214 20.658 -14.043 1.00 77.75 85 GLU A CA 1
ATOM 661 C C . GLU A 1 85 ? 17.028 20.559 -13.068 1.00 77.75 85 GLU A C 1
ATOM 663 O O . GLU A 1 85 ? 16.789 19.492 -12.507 1.00 77.75 85 GLU A O 1
ATOM 668 N N . ASP A 1 86 ? 16.260 21.644 -12.920 1.00 75.50 86 ASP A N 1
ATOM 669 C CA . ASP A 1 86 ? 15.110 21.784 -12.021 1.00 75.50 86 ASP A CA 1
ATOM 670 C C . ASP A 1 86 ? 13.741 21.572 -12.707 1.00 75.50 86 ASP A C 1
ATOM 672 O O . ASP A 1 86 ? 12.689 21.898 -12.145 1.00 75.50 86 ASP A O 1
ATOM 676 N N . ALA A 1 87 ? 13.724 21.047 -13.939 1.00 72.19 87 ALA A N 1
ATOM 677 C CA . ALA A 1 87 ? 12.502 20.864 -14.728 1.00 72.19 87 ALA A CA 1
ATOM 678 C C . ALA A 1 87 ? 11.462 19.970 -14.022 1.00 72.19 87 ALA A C 1
ATOM 680 O O . ALA A 1 87 ? 10.255 20.219 -14.084 1.00 72.19 87 ALA A O 1
ATOM 681 N N . VAL A 1 88 ? 11.924 18.945 -13.297 1.00 65.75 88 VAL A N 1
ATOM 682 C CA . VAL A 1 88 ? 11.054 18.031 -12.543 1.00 65.75 88 VAL A CA 1
ATOM 683 C C . VAL A 1 88 ? 10.460 18.733 -11.324 1.00 65.75 88 VAL A C 1
ATOM 685 O O . VAL A 1 88 ? 9.263 18.602 -11.067 1.00 65.75 88 VAL A O 1
ATOM 688 N N . GLU A 1 89 ? 11.259 19.500 -10.584 1.00 70.00 89 GLU A N 1
ATOM 689 C CA . GLU A 1 89 ? 10.807 20.281 -9.435 1.00 70.00 89 GLU A CA 1
ATOM 690 C C . GLU A 1 89 ? 9.764 21.329 -9.839 1.00 70.00 89 GLU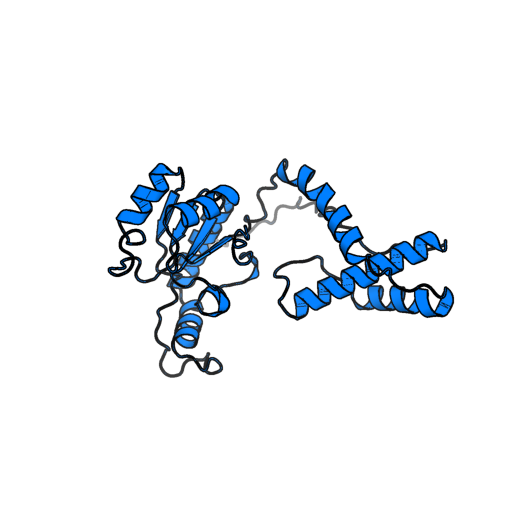 A C 1
ATOM 692 O O . GLU A 1 89 ? 8.743 21.459 -9.159 1.00 70.00 89 GLU A O 1
ATOM 697 N N . LYS A 1 90 ? 9.970 22.021 -10.967 1.00 67.44 90 LYS A N 1
ATOM 698 C CA . LYS A 1 90 ? 9.005 22.977 -11.536 1.00 67.44 90 LYS A CA 1
ATOM 699 C C . LYS A 1 90 ? 7.686 22.301 -11.895 1.00 67.44 90 LYS A C 1
ATOM 701 O O . LYS A 1 90 ? 6.635 22.756 -11.446 1.00 67.44 90 LYS A O 1
ATOM 706 N N . LEU A 1 91 ? 7.736 21.168 -12.600 1.00 67.00 91 LEU A N 1
ATOM 707 C CA . LEU A 1 91 ? 6.538 20.397 -12.937 1.00 67.00 91 LEU A CA 1
ATOM 708 C C . LEU A 1 91 ? 5.792 19.932 -11.675 1.00 67.00 91 LEU A C 1
ATOM 710 O O . LEU A 1 91 ? 4.567 20.015 -11.596 1.00 67.00 91 LEU A O 1
ATOM 714 N N . VAL A 1 92 ? 6.512 19.457 -10.658 1.00 63.72 92 VAL A N 1
ATOM 715 C CA . VAL A 1 92 ? 5.917 19.021 -9.385 1.00 63.72 92 VAL A CA 1
ATOM 716 C C . VAL A 1 92 ? 5.297 20.193 -8.619 1.00 63.72 92 VAL A C 1
ATOM 718 O O . VAL A 1 92 ? 4.223 20.026 -8.035 1.00 63.72 92 VAL A O 1
ATOM 721 N N . ALA A 1 93 ? 5.929 21.368 -8.625 1.00 64.31 93 ALA A N 1
ATOM 722 C CA . ALA A 1 93 ? 5.398 22.581 -8.005 1.00 64.31 93 ALA A CA 1
ATOM 723 C C . ALA A 1 93 ? 4.124 23.067 -8.713 1.00 64.31 93 ALA A C 1
ATOM 725 O O . ALA A 1 93 ? 3.127 23.365 -8.049 1.00 64.31 93 ALA A O 1
ATOM 726 N N . GLU A 1 94 ? 4.123 23.056 -10.048 1.00 59.22 94 GLU A N 1
ATOM 727 C CA . GLU A 1 94 ? 2.949 23.376 -10.856 1.00 59.22 94 GLU A CA 1
ATOM 728 C C . GLU A 1 94 ? 1.818 22.382 -10.603 1.00 59.22 94 GLU A C 1
ATOM 730 O O . GLU A 1 94 ? 0.717 22.811 -10.296 1.00 59.22 94 GLU A O 1
ATOM 735 N N . LEU A 1 95 ? 2.071 21.070 -10.587 1.00 56.16 95 LEU A N 1
ATOM 736 C CA . LEU A 1 95 ? 1.060 20.056 -10.246 1.00 56.16 95 LEU A CA 1
ATOM 737 C C . LEU A 1 95 ? 0.579 20.151 -8.782 1.00 56.16 95 LEU A C 1
ATOM 739 O O . LEU A 1 95 ? -0.564 19.806 -8.463 1.00 56.16 95 LEU A O 1
ATOM 743 N N . GLY A 1 96 ? 1.439 20.615 -7.872 1.00 48.47 96 GLY A N 1
ATOM 744 C CA . GLY A 1 96 ? 1.156 20.783 -6.447 1.00 48.47 96 GLY A CA 1
ATOM 745 C C . GLY A 1 96 ? 0.105 21.856 -6.152 1.00 48.47 96 GLY A C 1
ATOM 746 O O . GLY A 1 96 ? -0.751 21.642 -5.292 1.00 48.47 96 GLY A O 1
ATOM 747 N N . ALA A 1 97 ? 0.099 22.958 -6.908 1.00 45.91 97 ALA A N 1
ATOM 748 C CA . ALA A 1 97 ? -0.885 24.037 -6.765 1.00 45.91 97 ALA A CA 1
ATOM 749 C C . ALA A 1 97 ? -2.328 23.589 -7.096 1.00 45.91 97 ALA A C 1
ATOM 751 O O . ALA A 1 97 ? -3.294 24.090 -6.520 1.00 45.91 97 ALA A O 1
ATOM 752 N N . TRP A 1 98 ? -2.484 22.579 -7.956 1.00 41.19 98 TRP A N 1
ATOM 753 C CA . TRP A 1 98 ? -3.781 22.056 -8.411 1.00 41.19 98 TRP A CA 1
ATOM 754 C C . TRP A 1 98 ? -4.407 21.105 -7.392 1.00 41.19 98 TRP A C 1
ATOM 756 O O . TRP A 1 98 ? -5.629 20.957 -7.303 1.00 41.19 98 TRP A O 1
ATOM 766 N N . ARG A 1 99 ? -3.558 20.484 -6.568 1.00 41.44 99 ARG A N 1
ATOM 767 C CA . ARG A 1 99 ? -3.956 19.539 -5.526 1.00 41.44 99 ARG A CA 1
ATOM 768 C C . ARG A 1 99 ? -4.819 20.202 -4.448 1.00 41.44 99 ARG A C 1
ATOM 770 O O . ARG A 1 99 ? -5.678 19.533 -3.886 1.00 41.44 99 ARG A O 1
ATOM 777 N N . THR A 1 100 ? -4.650 21.503 -4.210 1.00 34.75 100 THR A N 1
ATOM 778 C CA . THR A 1 100 ? -5.432 22.270 -3.224 1.00 34.75 100 THR A CA 1
ATOM 779 C C . THR A 1 100 ? -6.860 22.564 -3.701 1.00 34.75 100 THR A C 1
ATOM 781 O O . THR A 1 100 ? -7.778 22.560 -2.887 1.00 34.75 100 THR A O 1
ATOM 784 N N . ALA A 1 101 ? -7.082 22.737 -5.010 1.00 36.62 101 ALA A N 1
ATOM 785 C CA . ALA A 1 101 ? -8.417 22.963 -5.576 1.00 36.62 101 ALA A CA 1
ATOM 786 C C . ALA A 1 101 ? -9.211 21.651 -5.751 1.00 36.62 101 ALA A C 1
ATOM 788 O O . ALA A 1 101 ? -10.393 21.585 -5.425 1.00 36.62 101 ALA A O 1
ATOM 789 N N . ALA A 1 102 ? -8.548 20.567 -6.173 1.00 39.62 102 ALA A N 1
ATOM 790 C CA . ALA A 1 102 ? -9.193 19.274 -6.432 1.00 39.62 102 ALA A CA 1
ATOM 791 C C . ALA A 1 102 ? -9.619 18.498 -5.165 1.00 39.62 102 ALA A C 1
ATOM 793 O O . ALA A 1 102 ? -10.418 17.568 -5.248 1.00 39.62 102 ALA A O 1
ATOM 794 N N . ILE A 1 103 ? -9.113 18.864 -3.981 1.00 38.88 103 ILE A N 1
ATOM 795 C CA . ILE A 1 103 ? -9.537 18.264 -2.702 1.00 38.88 103 ILE A CA 1
ATOM 796 C C . ILE A 1 103 ? -10.991 18.639 -2.346 1.00 38.88 103 ILE A C 1
ATOM 798 O O . ILE A 1 103 ? -11.629 17.909 -1.586 1.00 38.88 103 ILE A O 1
ATOM 802 N N . LEU A 1 104 ? -11.543 19.718 -2.917 1.00 38.34 104 LEU A N 1
ATOM 803 C CA . LEU A 1 104 ? -12.889 20.208 -2.591 1.00 38.34 104 LEU A CA 1
ATOM 804 C C . LEU A 1 104 ? -14.002 19.684 -3.517 1.00 38.34 104 LEU A C 1
ATOM 806 O O . LEU A 1 104 ? -15.164 19.700 -3.118 1.00 38.34 104 LEU A O 1
ATOM 810 N N . GLU A 1 105 ? -13.679 19.136 -4.691 1.00 38.22 105 GLU A N 1
ATOM 811 C CA . GLU A 1 105 ? -14.679 18.675 -5.667 1.00 38.22 105 GLU A CA 1
ATOM 812 C C . GLU A 1 105 ? -14.543 17.169 -5.944 1.00 38.22 105 GLU A C 1
ATOM 814 O O . GLU A 1 105 ? -13.934 16.717 -6.913 1.00 38.22 105 GLU A O 1
ATOM 819 N N . ARG A 1 106 ? -15.109 16.339 -5.057 1.00 38.31 106 ARG A N 1
ATOM 820 C CA . ARG A 1 106 ? -15.182 14.885 -5.274 1.00 38.31 106 ARG A CA 1
ATOM 821 C C . ARG A 1 106 ? -16.097 14.555 -6.461 1.00 38.31 106 ARG A C 1
ATOM 823 O O . ARG A 1 106 ? -17.311 14.722 -6.368 1.00 38.31 106 ARG A O 1
ATOM 830 N N . HIS A 1 107 ? -15.541 13.944 -7.509 1.00 34.41 107 HIS A N 1
ATOM 831 C CA . HIS A 1 107 ? -16.316 13.174 -8.487 1.00 34.41 107 HIS A CA 1
ATOM 832 C C . HIS A 1 107 ? -16.574 11.739 -7.975 1.00 34.41 107 HIS A C 1
ATOM 834 O O . HIS A 1 107 ? -15.622 11.034 -7.633 1.00 34.41 107 HIS A O 1
ATOM 840 N N . PRO A 1 108 ? -17.829 11.253 -7.968 1.00 38.16 108 PRO A N 1
ATOM 841 C CA . PRO A 1 108 ? -18.220 9.958 -7.396 1.00 38.16 108 PRO A CA 1
ATOM 842 C C . PRO A 1 108 ? -17.837 8.713 -8.229 1.00 38.16 108 PRO A C 1
ATOM 844 O O . PRO A 1 108 ? -18.348 7.628 -7.963 1.00 38.16 108 PRO A O 1
ATOM 847 N N . THR A 1 109 ? -16.959 8.820 -9.235 1.00 40.56 109 THR A N 1
ATOM 848 C CA . THR A 1 109 ? -16.660 7.713 -10.173 1.00 40.56 109 THR A CA 1
ATOM 849 C C . THR A 1 109 ? -15.210 7.217 -10.193 1.00 40.56 109 THR A C 1
ATOM 851 O O . THR A 1 109 ? -14.925 6.254 -10.903 1.00 40.56 109 THR A O 1
ATOM 854 N N . GLN A 1 110 ? -14.293 7.772 -9.394 1.00 46.38 110 GLN A N 1
ATOM 855 C CA . GLN A 1 110 ? -12.969 7.170 -9.172 1.00 46.38 110 GLN A CA 1
ATOM 856 C C . GLN A 1 110 ? -12.875 6.683 -7.726 1.00 46.38 110 GLN A C 1
ATOM 858 O O . GLN A 1 110 ? -12.883 7.492 -6.801 1.00 46.38 110 GLN A O 1
ATOM 863 N N . ALA A 1 111 ? -12.804 5.362 -7.517 1.00 51.47 111 ALA A N 1
ATOM 864 C CA . ALA A 1 111 ? -12.612 4.813 -6.176 1.00 51.47 111 ALA A CA 1
ATOM 865 C C . ALA A 1 111 ? -11.336 5.412 -5.565 1.00 51.47 111 ALA A C 1
ATOM 867 O O . ALA A 1 111 ? -10.276 5.425 -6.207 1.00 51.47 111 ALA A O 1
ATOM 868 N N . ALA A 1 112 ? -11.454 5.944 -4.346 1.00 59.53 112 ALA A N 1
ATOM 869 C CA . ALA A 1 112 ? -10.348 6.595 -3.666 1.00 59.53 112 ALA A CA 1
ATOM 870 C C . ALA A 1 112 ? -9.153 5.626 -3.566 1.00 59.53 112 ALA A C 1
ATOM 872 O O . ALA A 1 112 ? -9.353 4.420 -3.387 1.00 59.53 112 ALA A O 1
ATOM 873 N N . PRO A 1 113 ? -7.904 6.113 -3.702 1.00 70.94 113 PRO A N 1
ATOM 874 C CA . PRO A 1 113 ? -6.734 5.253 -3.581 1.00 70.94 113 PRO A CA 1
ATOM 875 C C . PRO A 1 113 ? -6.730 4.571 -2.211 1.00 70.94 113 PRO A C 1
ATOM 877 O O . PRO A 1 113 ? -6.844 5.235 -1.178 1.00 70.94 113 PRO A O 1
ATOM 880 N N . VAL A 1 114 ? -6.576 3.249 -2.205 1.00 81.12 114 VAL A N 1
ATOM 881 C CA . VAL A 1 114 ? -6.468 2.475 -0.973 1.00 81.12 114 VAL A CA 1
ATOM 882 C C . VAL A 1 114 ? -5.042 2.588 -0.455 1.00 81.12 114 VAL A C 1
ATOM 884 O O . VAL A 1 114 ? -4.083 2.257 -1.157 1.00 81.12 114 VAL A O 1
ATOM 887 N N . LEU A 1 115 ? -4.902 3.079 0.774 1.00 86.94 115 LEU A N 1
ATOM 888 C CA . LEU A 1 115 ? -3.609 3.199 1.442 1.00 86.94 115 LEU A CA 1
ATOM 889 C C . LEU A 1 115 ? -3.150 1.838 1.963 1.00 86.94 115 LEU A C 1
ATOM 891 O O . LEU A 1 115 ? -3.949 0.913 2.103 1.00 86.94 115 LEU A O 1
ATOM 895 N N . THR A 1 116 ? -1.869 1.707 2.309 1.00 86.75 116 THR A N 1
ATOM 896 C CA . THR A 1 116 ? -1.373 0.490 2.961 1.00 86.75 116 THR A CA 1
ATOM 897 C C . THR A 1 116 ? -0.494 0.791 4.169 1.00 86.75 116 THR A C 1
ATOM 899 O O . THR A 1 116 ? 0.313 1.724 4.166 1.00 86.75 116 THR A O 1
ATOM 902 N N . ILE A 1 117 ? -0.597 -0.055 5.193 1.00 86.94 117 ILE A N 1
ATOM 903 C CA . ILE A 1 117 ? 0.208 0.015 6.412 1.00 86.94 117 ILE A CA 1
ATOM 904 C C . ILE A 1 117 ? 0.624 -1.383 6.882 1.00 86.94 117 ILE A C 1
ATOM 906 O O . ILE A 1 117 ? -0.060 -2.383 6.675 1.00 86.94 117 ILE A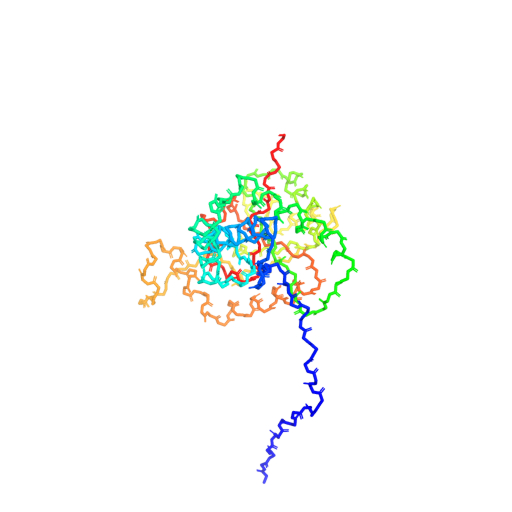 O 1
ATOM 910 N N . GLY A 1 118 ? 1.797 -1.467 7.498 1.00 87.75 118 GLY A N 1
ATOM 911 C CA . GLY A 1 118 ? 2.246 -2.655 8.215 1.00 87.75 118 GLY A CA 1
ATOM 912 C C . GLY A 1 118 ? 2.363 -2.348 9.697 1.00 87.75 118 GLY A C 1
ATOM 913 O O . GLY A 1 118 ? 3.035 -1.372 10.037 1.00 87.75 118 GLY A O 1
ATOM 914 N N . HIS A 1 119 ? 1.773 -3.147 10.588 1.00 85.56 119 HIS A N 1
ATOM 915 C CA . HIS A 1 119 ? 1.912 -2.864 12.022 1.00 85.56 119 HIS A CA 1
ATOM 916 C C . HIS A 1 119 ? 3.340 -3.141 12.520 1.00 85.56 119 HIS A C 1
ATOM 918 O O . HIS A 1 119 ? 3.895 -2.346 13.278 1.00 85.56 119 HIS A O 1
ATOM 924 N N . SER A 1 120 ? 3.990 -4.207 12.030 1.00 84.31 120 SER A N 1
ATOM 925 C CA . SER A 1 120 ? 5.327 -4.623 12.470 1.00 84.31 120 SER A CA 1
ATOM 926 C C . SER A 1 120 ? 5.417 -4.634 14.005 1.00 84.31 120 SER A C 1
ATOM 928 O O . SER A 1 120 ? 4.527 -5.157 14.677 1.00 84.31 120 SER A O 1
ATOM 930 N N . THR A 1 121 ? 6.452 -4.008 14.558 1.00 82.12 121 THR A N 1
ATOM 931 C CA . THR A 1 121 ? 6.681 -3.783 15.986 1.00 82.12 121 THR A CA 1
ATOM 932 C C . THR A 1 121 ? 6.257 -2.384 16.469 1.00 82.12 121 THR A C 1
ATOM 934 O O . THR A 1 121 ? 6.455 -2.084 17.646 1.00 82.12 121 THR A O 1
ATOM 937 N N . ARG A 1 122 ? 5.660 -1.531 15.613 1.00 81.81 122 ARG A N 1
ATOM 938 C CA . ARG A 1 122 ? 5.319 -0.119 15.920 1.00 81.81 122 ARG A CA 1
ATOM 939 C C . ARG A 1 122 ? 4.364 -0.005 17.087 1.00 81.81 122 ARG A C 1
ATOM 941 O O . ARG A 1 122 ? 3.371 -0.725 17.085 1.00 81.81 122 ARG A O 1
ATOM 948 N N . THR A 1 123 ? 4.593 0.902 18.033 1.00 86.31 123 THR A N 1
ATOM 949 C CA . THR A 1 123 ? 3.628 1.184 19.113 1.00 86.31 123 THR A CA 1
ATOM 950 C C . THR A 1 123 ? 2.250 1.556 18.550 1.00 86.31 123 THR A C 1
ATOM 952 O O . THR A 1 123 ? 2.133 1.914 17.373 1.00 86.31 123 THR A O 1
ATOM 955 N N . PHE A 1 124 ? 1.191 1.405 19.353 1.00 88.94 124 PHE A N 1
ATOM 956 C CA . PHE A 1 124 ? -0.152 1.742 18.871 1.00 88.94 124 PHE A CA 1
ATOM 957 C C . PHE A 1 124 ? -0.256 3.240 18.564 1.00 88.94 124 PHE A C 1
ATOM 959 O O . PHE A 1 124 ? -0.817 3.607 17.543 1.00 88.94 124 PHE A O 1
ATOM 966 N N . GLU A 1 125 ? 0.379 4.084 19.371 1.00 85.38 125 GLU A N 1
ATOM 967 C CA . GLU A 1 125 ? 0.370 5.541 19.247 1.00 85.38 125 GLU A CA 1
ATOM 968 C C . GLU A 1 125 ? 0.993 5.982 17.918 1.00 85.38 125 GLU A C 1
ATOM 970 O O . GLU A 1 125 ? 0.405 6.776 17.186 1.00 85.38 125 GLU A O 1
ATOM 975 N N . LEU A 1 126 ? 2.148 5.409 17.555 1.00 82.56 126 LEU A N 1
ATOM 976 C CA . LEU A 1 126 ? 2.791 5.672 16.267 1.00 82.56 126 LEU A CA 1
ATOM 977 C C . LEU A 1 126 ? 1.931 5.159 15.106 1.00 82.56 126 LEU A C 1
ATOM 979 O O . LEU A 1 126 ? 1.794 5.822 14.083 1.00 82.56 126 LEU A O 1
ATOM 983 N N . PHE A 1 127 ? 1.349 3.969 15.256 1.00 86.81 127 PHE A N 1
ATOM 984 C CA . PHE A 1 127 ? 0.482 3.378 14.244 1.00 86.81 127 PHE A CA 1
ATOM 985 C C . PHE A 1 127 ? -0.772 4.230 13.998 1.00 86.81 127 PHE A C 1
ATOM 987 O O . PHE A 1 127 ? -1.045 4.592 12.857 1.00 86.81 127 PHE A O 1
ATOM 994 N N . ALA A 1 128 ? -1.489 4.605 15.056 1.00 87.31 128 ALA A N 1
ATOM 995 C CA . ALA A 1 128 ? -2.658 5.473 15.003 1.00 87.31 128 ALA A CA 1
ATOM 996 C C . ALA A 1 128 ? -2.304 6.875 14.491 1.00 87.31 128 ALA A C 1
ATOM 998 O O . ALA A 1 128 ? -3.038 7.432 13.679 1.00 87.31 128 ALA A O 1
ATOM 999 N N . GLY A 1 129 ? -1.152 7.423 14.891 1.00 79.69 129 GLY A N 1
ATOM 1000 C CA . GLY A 1 129 ? -0.638 8.694 14.379 1.00 79.69 129 GLY A CA 1
ATOM 1001 C C . GLY A 1 129 ? -0.469 8.692 12.858 1.00 79.69 129 GLY A C 1
ATOM 1002 O O . GLY A 1 129 ? -0.929 9.618 12.195 1.00 79.69 129 GLY A O 1
ATOM 1003 N N . LEU A 1 130 ? 0.096 7.622 12.287 1.00 81.56 130 LEU A N 1
ATOM 1004 C CA . LEU A 1 130 ? 0.232 7.473 10.831 1.00 81.56 130 LEU A CA 1
ATOM 1005 C C . LEU A 1 130 ? -1.129 7.404 10.123 1.00 81.56 130 LEU A C 1
ATOM 1007 O O . LEU A 1 130 ? -1.304 8.019 9.070 1.00 81.56 130 LEU A O 1
ATOM 1011 N N . LEU A 1 131 ? -2.096 6.687 10.704 1.00 87.88 131 LEU A N 1
ATOM 1012 C CA . LEU A 1 131 ? -3.455 6.603 10.164 1.00 87.88 131 LEU A CA 1
ATOM 1013 C C . LEU A 1 131 ? -4.150 7.972 10.171 1.00 87.88 131 LEU A C 1
ATOM 1015 O O . LEU A 1 131 ? -4.682 8.389 9.142 1.00 87.88 131 LEU A O 1
ATOM 1019 N N . ARG A 1 132 ? -4.081 8.697 11.294 1.00 85.50 132 ARG A N 1
ATOM 1020 C CA . ARG A 1 132 ? -4.676 10.033 11.445 1.00 85.50 132 ARG A CA 1
ATOM 1021 C C . ARG A 1 132 ? -4.031 11.062 10.527 1.00 85.50 132 ARG A C 1
ATOM 1023 O O . ARG A 1 132 ? -4.745 11.762 9.817 1.00 85.50 132 ARG A O 1
ATOM 1030 N N . ALA A 1 133 ? -2.699 11.102 10.468 1.00 79.44 133 ALA A N 1
ATOM 1031 C CA . ALA A 1 133 ? -1.959 12.009 9.587 1.00 79.44 133 ALA A CA 1
ATOM 1032 C C . ALA A 1 133 ? -2.315 11.814 8.103 1.00 79.44 133 ALA A C 1
ATOM 1034 O O . ALA A 1 133 ? -2.172 12.728 7.298 1.00 79.44 133 ALA A O 1
ATOM 1035 N N . ASN A 1 134 ? -2.802 10.624 7.744 1.00 79.31 134 ASN A N 1
ATOM 1036 C CA . ASN A 1 134 ? -3.225 10.298 6.392 1.00 79.31 134 ASN A CA 1
ATOM 1037 C C . ASN A 1 134 ? -4.744 10.305 6.220 1.00 79.31 134 ASN A C 1
ATOM 1039 O O . ASN A 1 134 ? -5.193 9.868 5.166 1.00 79.31 134 ASN A O 1
ATOM 1043 N N . GLY A 1 135 ? -5.528 10.776 7.194 1.00 84.88 135 GLY A N 1
ATOM 1044 C CA . GLY A 1 135 ? -6.989 10.870 7.107 1.00 84.88 135 GLY A CA 1
ATOM 1045 C C . GLY A 1 135 ? -7.686 9.522 6.918 1.00 84.88 135 GLY A C 1
ATOM 1046 O O . GLY A 1 135 ? -8.670 9.443 6.193 1.00 84.88 135 GLY A O 1
ATOM 1047 N N . VAL A 1 136 ? -7.139 8.440 7.475 1.00 87.88 136 VAL A N 1
ATOM 1048 C CA . VAL A 1 136 ? -7.751 7.109 7.367 1.00 87.88 136 VAL A CA 1
ATOM 1049 C C . VAL A 1 136 ? -9.027 7.053 8.198 1.00 87.88 136 VAL A C 1
ATOM 1051 O O . VAL A 1 136 ? -8.988 7.257 9.406 1.00 87.88 136 VAL A O 1
ATOM 1054 N N . GLU A 1 137 ? -10.132 6.690 7.555 1.00 92.00 137 GLU A N 1
ATOM 1055 C CA . GLU A 1 137 ? -11.441 6.497 8.194 1.00 92.00 137 GLU A CA 1
ATOM 1056 C C . GLU A 1 137 ? -11.681 5.022 8.543 1.00 92.00 137 GLU A C 1
ATOM 1058 O O . GLU A 1 137 ? -12.357 4.690 9.523 1.00 92.00 137 GLU A O 1
ATOM 1063 N N . ARG A 1 138 ? -11.101 4.109 7.751 1.00 92.94 138 ARG A N 1
ATOM 1064 C CA . ARG A 1 138 ? -11.252 2.665 7.939 1.00 92.94 138 ARG A CA 1
ATOM 1065 C C . ARG A 1 138 ? -9.950 1.911 7.744 1.00 92.94 138 ARG A C 1
ATOM 1067 O O . ARG A 1 138 ? -9.342 1.947 6.675 1.00 92.94 138 ARG A O 1
ATOM 1074 N N . LEU A 1 139 ? -9.560 1.149 8.758 1.00 94.25 139 LEU A N 1
ATOM 1075 C CA . LEU A 1 139 ? -8.503 0.158 8.656 1.00 94.25 139 LEU A CA 1
ATOM 1076 C C . LEU A 1 139 ? -9.090 -1.185 8.205 1.00 94.25 139 LEU A C 1
ATOM 1078 O O . LEU A 1 139 ? -9.982 -1.737 8.850 1.00 94.25 139 LEU A O 1
ATOM 1082 N N . VAL A 1 140 ? -8.557 -1.723 7.114 1.00 93.56 140 VAL A N 1
ATOM 1083 C CA . VAL A 1 140 ? -8.923 -3.026 6.563 1.00 93.56 140 VAL A CA 1
ATOM 1084 C C . VAL A 1 140 ? -7.796 -4.012 6.842 1.00 93.56 140 VAL A C 1
ATOM 1086 O O . VAL A 1 140 ? -6.750 -4.000 6.197 1.00 93.56 140 VAL A O 1
ATOM 1089 N N . ASP A 1 141 ? -7.998 -4.880 7.818 1.00 93.00 141 ASP A N 1
ATOM 1090 C CA . ASP A 1 141 ? -7.061 -5.933 8.171 1.00 93.00 141 ASP A CA 1
ATOM 1091 C C . ASP A 1 141 ? -7.164 -7.090 7.178 1.00 93.00 141 ASP A C 1
ATOM 1093 O O . ASP A 1 141 ? -8.173 -7.792 7.124 1.00 93.00 141 ASP A O 1
ATOM 1097 N N . VAL A 1 142 ? -6.113 -7.301 6.389 1.00 91.50 142 VAL A N 1
ATOM 1098 C CA . VAL A 1 142 ? -6.051 -8.410 5.428 1.00 91.50 142 VAL A CA 1
ATOM 1099 C C . VAL A 1 142 ? -5.233 -9.579 5.948 1.00 91.50 142 VAL A C 1
ATOM 1101 O O . VAL A 1 142 ? -4.935 -10.510 5.208 1.00 91.50 142 VAL A O 1
ATOM 1104 N N . ARG A 1 143 ? -4.847 -9.601 7.225 1.00 91.44 143 ARG A N 1
ATOM 1105 C CA . ARG A 1 143 ? -4.148 -10.764 7.778 1.00 91.44 143 ARG A CA 1
ATOM 1106 C C . ARG A 1 143 ? -5.114 -11.941 7.798 1.00 91.44 143 ARG A C 1
ATOM 1108 O O . ARG A 1 143 ? -6.166 -11.875 8.419 1.00 91.44 143 ARG A O 1
ATOM 1115 N N . ARG A 1 144 ? -4.739 -13.068 7.178 1.00 88.44 144 ARG A N 1
ATOM 1116 C CA . ARG A 1 144 ? -5.543 -14.308 7.257 1.00 88.44 144 ARG A CA 1
ATOM 1117 C C . ARG A 1 144 ? -5.827 -14.694 8.714 1.00 88.44 144 ARG A C 1
ATOM 1119 O O . ARG A 1 144 ? -6.915 -15.154 9.027 1.00 88.44 144 ARG A O 1
ATOM 1126 N N . PHE A 1 145 ? -4.843 -14.474 9.584 1.00 87.75 145 PHE A N 1
ATOM 1127 C CA . PHE A 1 145 ? -4.942 -14.668 11.023 1.00 87.75 145 PHE A CA 1
ATOM 1128 C C . PHE A 1 145 ? -4.604 -13.340 11.707 1.00 87.75 145 PHE A C 1
ATOM 1130 O O . PHE A 1 145 ? -3.438 -12.947 11.739 1.00 87.75 145 PHE A O 1
ATOM 1137 N N . ALA A 1 146 ? -5.626 -12.636 12.198 1.00 83.12 146 ALA A N 1
ATOM 1138 C CA . ALA A 1 146 ? -5.472 -11.343 12.871 1.00 83.12 146 ALA A CA 1
ATOM 1139 C C . ALA A 1 146 ? -4.999 -11.481 14.331 1.00 83.12 146 ALA A C 1
ATOM 1141 O O . ALA A 1 146 ? -4.453 -10.543 14.908 1.00 83.12 146 ALA A O 1
ATOM 1142 N N . ALA A 1 147 ? -5.177 -12.661 14.934 1.00 80.75 147 ALA A N 1
ATOM 1143 C CA . ALA A 1 147 ? -4.668 -12.954 16.266 1.00 80.75 147 ALA A CA 1
ATOM 1144 C C . ALA A 1 147 ? -3.131 -12.988 16.272 1.00 80.75 147 ALA A C 1
ATOM 1146 O O . ALA A 1 147 ? -2.499 -13.637 15.436 1.00 80.75 147 ALA A O 1
ATOM 1147 N N . SER A 1 148 ? -2.528 -12.311 17.247 1.00 72.94 148 SER A N 1
ATOM 1148 C CA . SER A 1 148 ? -1.080 -12.296 17.444 1.00 72.94 148 SER A CA 1
ATOM 1149 C C . SER A 1 148 ? -0.758 -12.292 18.932 1.00 72.94 148 SER A C 1
ATOM 1151 O O . SER A 1 148 ? -0.987 -11.294 19.607 1.00 72.94 148 SER A O 1
ATOM 1153 N N . GLY A 1 149 ? -0.191 -13.388 19.445 1.00 70.25 149 GLY A N 1
ATOM 1154 C CA . GLY A 1 149 ? 0.269 -13.452 20.839 1.00 70.25 149 GLY A CA 1
ATOM 1155 C C . GLY A 1 149 ? 1.479 -12.548 21.105 1.00 70.25 149 GLY A C 1
ATOM 1156 O O . GLY A 1 149 ? 1.576 -11.923 22.153 1.00 70.25 149 GLY A O 1
ATOM 1157 N N . ARG A 1 150 ? 2.375 -12.404 20.117 1.00 74.44 150 ARG A N 1
ATOM 1158 C CA . ARG A 1 150 ? 3.582 -11.561 20.214 1.00 74.44 150 ARG A CA 1
ATOM 1159 C C . ARG A 1 150 ? 3.265 -10.062 20.194 1.00 74.44 150 ARG A C 1
ATOM 1161 O O . ARG A 1 150 ? 4.012 -9.261 20.749 1.00 74.44 150 ARG A O 1
ATOM 1168 N N . HIS A 1 151 ? 2.176 -9.680 19.532 1.00 78.75 151 HIS A N 1
ATOM 1169 C CA . HIS A 1 151 ? 1.728 -8.296 19.408 1.00 78.75 151 HIS A CA 1
ATOM 1170 C C . HIS A 1 151 ? 0.236 -8.203 19.732 1.00 78.75 151 HIS A C 1
ATOM 1172 O O . HIS A 1 151 ? -0.569 -7.851 18.871 1.00 78.75 151 HIS A O 1
ATOM 1178 N N . SER A 1 152 ? -0.115 -8.522 20.980 1.00 79.62 152 SER A N 1
ATOM 1179 C CA . SER A 1 152 ? -1.495 -8.624 21.479 1.00 79.62 152 SER A CA 1
ATOM 1180 C C . SER A 1 152 ? -2.355 -7.387 21.206 1.00 79.62 152 SER A C 1
ATOM 1182 O O . SER A 1 152 ? -3.527 -7.529 20.875 1.00 79.62 152 SER A O 1
ATOM 1184 N N . ARG A 1 153 ? -1.769 -6.181 21.233 1.00 82.50 153 ARG A N 1
ATOM 1185 C CA . ARG A 1 153 ? -2.453 -4.916 20.886 1.00 82.50 153 ARG A CA 1
ATOM 1186 C C . ARG A 1 153 ? -2.897 -4.806 19.420 1.00 82.50 153 ARG A C 1
ATOM 1188 O O . ARG A 1 153 ? -3.819 -4.066 19.115 1.00 82.50 153 ARG A O 1
ATOM 1195 N N . PHE A 1 154 ? -2.252 -5.549 18.520 1.00 83.50 154 PHE A N 1
ATOM 1196 C CA . PHE A 1 154 ? -2.684 -5.721 17.129 1.00 83.50 154 PHE A CA 1
ATOM 1197 C C . PHE A 1 154 ? -3.442 -7.042 16.935 1.00 83.50 154 PHE A C 1
ATOM 1199 O O . PHE A 1 154 ? -3.595 -7.495 15.802 1.00 83.50 154 PHE A O 1
ATOM 1206 N N . GLY A 1 155 ? -3.854 -7.701 18.019 1.00 79.69 155 GLY A N 1
ATOM 1207 C CA . GLY A 1 155 ? -4.694 -8.892 17.998 1.00 79.69 155 GLY A CA 1
ATOM 1208 C C . GLY A 1 155 ? -6.155 -8.559 17.694 1.00 79.69 155 GLY A C 1
ATOM 1209 O O . GLY A 1 155 ? -6.573 -7.410 17.832 1.00 79.69 155 GLY A O 1
ATOM 1210 N N . GLY A 1 156 ? -6.908 -9.586 17.289 1.00 70.94 156 GLY A N 1
ATOM 1211 C CA . GLY A 1 156 ? -8.257 -9.465 16.723 1.00 70.94 156 GLY A CA 1
ATOM 1212 C C . GLY A 1 156 ? -9.227 -8.597 17.526 1.00 70.94 156 GLY A C 1
ATOM 1213 O O . GLY A 1 156 ? -9.862 -7.740 16.929 1.00 70.94 156 GLY A O 1
ATOM 1214 N N . ASP A 1 157 ? -9.284 -8.749 18.852 1.00 80.44 157 ASP A N 1
ATOM 1215 C CA . ASP A 1 157 ? -10.263 -8.022 19.680 1.00 80.44 157 ASP A CA 1
ATOM 1216 C C . ASP A 1 157 ? -9.723 -6.702 20.252 1.00 80.44 157 ASP A C 1
ATOM 1218 O O . ASP A 1 157 ? -10.479 -5.762 20.497 1.00 80.44 157 ASP A O 1
ATOM 1222 N N . ALA A 1 158 ? -8.403 -6.594 20.432 1.00 87.88 158 ALA A N 1
ATOM 1223 C CA . ALA A 1 158 ? -7.772 -5.412 21.019 1.00 87.88 158 ALA A CA 1
ATOM 1224 C C . ALA A 1 158 ? -7.703 -4.242 20.027 1.00 87.88 158 ALA A C 1
ATOM 1226 O O . ALA A 1 158 ? -8.000 -3.100 20.376 1.00 87.88 158 ALA A O 1
ATOM 1227 N N . LEU A 1 159 ? -7.332 -4.524 18.776 1.00 91.56 159 LEU A N 1
ATOM 1228 C CA . LEU A 1 159 ? -7.135 -3.491 17.763 1.00 91.56 159 LEU A CA 1
ATOM 1229 C C . LEU A 1 159 ? -8.421 -2.710 17.417 1.00 91.56 159 LEU A C 1
ATOM 1231 O O . LEU A 1 159 ? -8.350 -1.482 17.364 1.00 91.56 159 LEU A O 1
ATOM 1235 N N . PRO A 1 160 ? -9.596 -3.344 17.229 1.00 92.25 160 PRO A N 1
ATOM 1236 C CA . PRO A 1 160 ? -10.843 -2.623 16.972 1.00 92.25 160 PRO A CA 1
ATOM 1237 C C . PRO A 1 160 ? -11.237 -1.689 18.119 1.00 92.25 160 PRO A C 1
ATOM 1239 O O . PRO A 1 160 ? -11.757 -0.603 17.871 1.00 92.25 160 PRO A O 1
ATOM 1242 N N . ALA A 1 161 ? -10.999 -2.096 19.371 1.00 91.31 161 ALA A N 1
ATOM 1243 C CA . ALA A 1 161 ? -11.297 -1.274 20.541 1.00 91.31 161 ALA A CA 1
ATOM 1244 C C . ALA A 1 161 ? -10.398 -0.031 20.592 1.00 91.31 161 ALA A C 1
ATOM 1246 O O . ALA A 1 161 ? -10.893 1.080 20.772 1.00 91.31 161 ALA A O 1
ATOM 1247 N N . LEU A 1 162 ? -9.097 -0.214 20.357 1.00 92.69 162 LEU A N 1
ATOM 1248 C CA . LEU A 1 162 ? -8.130 0.880 20.323 1.00 92.69 162 LEU A CA 1
ATOM 1249 C C . LEU A 1 162 ? -8.417 1.863 19.175 1.00 92.69 162 LEU A C 1
ATOM 1251 O O . LEU A 1 162 ? -8.439 3.070 19.390 1.00 92.69 162 LEU A O 1
ATOM 1255 N N . LEU A 1 163 ? -8.714 1.363 17.971 1.00 94.62 163 LEU A N 1
ATOM 1256 C CA . LEU A 1 163 ? -9.047 2.206 16.813 1.00 94.62 163 LEU A CA 1
ATOM 1257 C C . LEU A 1 163 ? -10.346 2.991 16.998 1.00 94.62 163 LEU A C 1
ATOM 1259 O O . LEU A 1 163 ? -10.436 4.131 16.549 1.00 94.62 163 LEU A O 1
ATOM 1263 N N . ARG A 1 164 ? -11.331 2.419 17.701 1.00 93.12 164 ARG A N 1
ATOM 1264 C CA . ARG A 1 164 ? -12.573 3.124 18.038 1.00 93.12 164 ARG A CA 1
ATOM 1265 C C . ARG A 1 164 ? -12.302 4.370 18.883 1.00 93.12 164 ARG A C 1
ATOM 1267 O O . ARG A 1 164 ? -12.952 5.384 18.657 1.00 93.12 164 ARG A O 1
ATOM 1274 N N . GLY A 1 165 ? -11.337 4.306 19.804 1.00 90.50 165 GLY A N 1
ATOM 1275 C CA . GLY A 1 165 ? -10.888 5.466 20.583 1.00 90.50 165 GLY A CA 1
ATOM 1276 C C . GLY 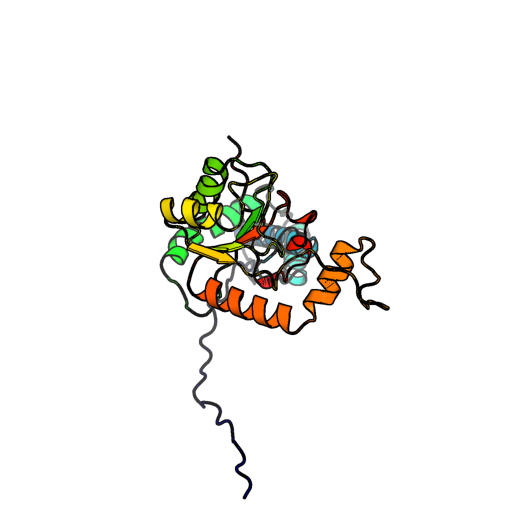A 1 165 ? -10.277 6.581 19.726 1.00 90.50 165 GLY A C 1
ATOM 1277 O O . GLY A 1 165 ? -10.356 7.747 20.093 1.00 90.50 165 GLY A O 1
ATOM 1278 N N . GLU A 1 1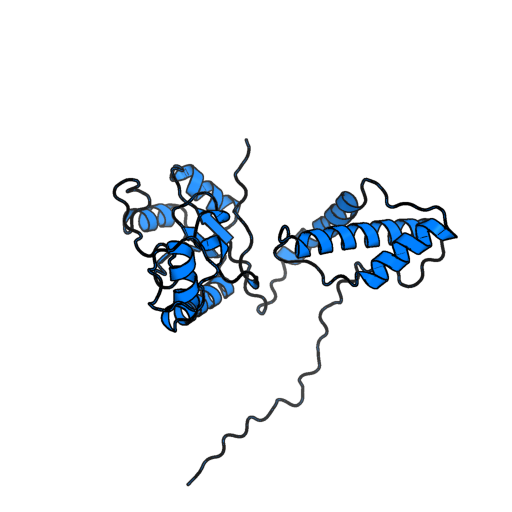66 ? -9.745 6.235 18.554 1.00 90.50 166 GLU A N 1
ATOM 1279 C CA . GLU A 1 166 ? -9.160 7.164 17.578 1.00 90.50 166 GLU A CA 1
ATOM 1280 C C . GLU A 1 166 ? -10.161 7.604 16.491 1.00 90.50 166 GLU A C 1
ATOM 1282 O O . GLU A 1 166 ? -9.785 8.310 15.557 1.00 90.50 166 GLU A O 1
ATOM 1287 N N . GLY A 1 167 ? -11.426 7.168 16.569 1.00 92.69 167 GLY A N 1
ATOM 1288 C CA . GLY A 1 167 ? -12.447 7.453 15.554 1.00 92.69 167 GLY A CA 1
ATOM 1289 C C . GLY A 1 167 ? -12.267 6.688 14.236 1.00 92.69 167 GLY A C 1
ATOM 1290 O O . GLY A 1 167 ? -12.857 7.065 13.227 1.00 92.69 167 GLY A O 1
ATOM 1291 N N . ILE A 1 168 ? -11.470 5.615 14.225 1.00 94.25 168 ILE A N 1
ATOM 1292 C CA . ILE A 1 168 ? -11.149 4.831 13.026 1.00 94.25 168 ILE A CA 1
ATOM 1293 C C . ILE A 1 168 ? -11.937 3.517 13.047 1.00 94.25 168 ILE A C 1
ATOM 1295 O O . ILE A 1 168 ? -11.877 2.743 14.004 1.00 94.25 168 ILE A O 1
ATOM 1299 N N . GLY A 1 169 ? -12.663 3.223 11.967 1.00 94.25 169 GLY A N 1
ATOM 1300 C CA . GLY A 1 169 ? -13.360 1.946 11.811 1.00 94.25 169 GLY A CA 1
ATOM 1301 C C . GLY A 1 169 ? -12.400 0.785 11.530 1.00 94.25 169 GLY A C 1
ATOM 1302 O O . GLY A 1 169 ? -11.343 0.972 10.931 1.00 94.25 169 GLY A O 1
ATOM 1303 N N . TYR A 1 170 ? -12.783 -0.434 11.910 1.00 94.31 170 TYR A N 1
ATOM 1304 C CA . TYR A 1 170 ? -11.980 -1.643 11.699 1.00 94.31 170 TYR A CA 1
ATOM 1305 C C . TYR A 1 170 ? -12.785 -2.736 11.009 1.00 94.31 170 TYR A C 1
ATOM 1307 O O . TYR A 1 170 ? -13.802 -3.166 11.555 1.00 94.31 170 TYR A O 1
ATOM 1315 N N . TRP A 1 171 ? -12.304 -3.227 9.866 1.00 92.12 171 TRP A N 1
ATOM 1316 C CA . TRP A 1 171 ? -12.870 -4.379 9.158 1.00 92.12 171 TRP A CA 1
ATOM 1317 C C . TRP A 1 171 ? -11.804 -5.450 8.928 1.00 92.12 171 TRP A C 1
ATOM 1319 O O . TRP A 1 171 ? -10.682 -5.144 8.531 1.00 92.12 171 TRP A O 1
ATOM 1329 N N . HIS A 1 172 ? -12.168 -6.718 9.114 1.00 93.06 172 HIS A N 1
ATOM 1330 C CA . HIS A 1 172 ? -11.292 -7.859 8.847 1.00 93.06 172 HIS A CA 1
ATOM 1331 C C . HIS A 1 172 ? -11.713 -8.573 7.558 1.00 93.06 172 HIS A C 1
ATOM 1333 O O . HIS A 1 172 ? -12.837 -9.057 7.449 1.00 93.06 172 HIS A O 1
ATOM 1339 N N . LEU A 1 173 ? -10.811 -8.642 6.573 1.00 91.94 173 LEU A N 1
ATOM 1340 C CA . LEU A 1 173 ? -11.020 -9.297 5.276 1.00 91.94 173 LEU A CA 1
ATOM 1341 C C . LEU A 1 173 ? -9.969 -10.404 5.045 1.00 91.94 173 LEU A C 1
ATOM 1343 O O . LEU A 1 173 ? -9.062 -10.248 4.221 1.00 91.94 173 LEU A O 1
ATOM 1347 N N . PRO A 1 174 ? -10.083 -11.566 5.719 1.00 90.62 174 PRO A N 1
ATOM 1348 C CA . PRO A 1 174 ? -9.106 -12.659 5.606 1.00 90.62 174 PRO A CA 1
ATOM 1349 C C . PRO A 1 174 ? -9.035 -13.290 4.200 1.00 90.62 174 PRO A C 1
ATOM 1351 O O . PRO A 1 174 ? -8.028 -13.929 3.853 1.00 90.62 174 PRO A O 1
ATOM 1354 N N . GLY A 1 175 ? -10.068 -13.071 3.377 1.00 88.00 175 GLY A N 1
ATOM 1355 C CA . GLY A 1 175 ? -10.112 -13.456 1.963 1.00 88.00 175 GLY A CA 1
ATOM 1356 C C . GLY A 1 175 ? -9.046 -12.779 1.098 1.00 88.00 175 GLY A C 1
ATOM 1357 O O . GLY A 1 175 ? -8.659 -13.322 0.068 1.00 88.00 175 GLY A O 1
ATOM 1358 N N . LEU A 1 176 ? -8.488 -11.653 1.556 1.00 89.44 176 LEU A N 1
ATOM 1359 C CA . LEU A 1 176 ? -7.377 -10.946 0.906 1.00 89.44 176 LEU A CA 1
ATOM 1360 C C . LEU A 1 176 ? -6.003 -11.277 1.521 1.00 89.44 176 LEU A C 1
ATOM 1362 O O . LEU A 1 176 ? -5.009 -10.600 1.253 1.00 89.44 176 LEU A O 1
ATOM 1366 N N . GLY A 1 177 ? -5.923 -12.299 2.378 1.00 88.31 177 GLY A N 1
ATOM 1367 C CA . GLY A 1 177 ? -4.723 -12.555 3.170 1.00 88.31 177 GLY A CA 1
ATOM 1368 C C . GLY A 1 177 ? -3.613 -13.351 2.499 1.00 88.31 177 GLY A C 1
ATOM 1369 O O . GLY A 1 177 ? -3.843 -14.345 1.815 1.00 88.31 177 GLY A O 1
ATOM 1370 N N . GLY A 1 178 ? -2.372 -12.971 2.806 1.00 84.06 178 GLY A N 1
ATOM 1371 C CA . GLY A 1 178 ? -1.166 -13.520 2.183 1.00 84.06 178 GLY A CA 1
ATOM 1372 C C . GLY A 1 178 ? -0.818 -14.970 2.495 1.00 84.06 178 GLY A C 1
ATOM 1373 O O . GLY A 1 178 ? -0.183 -15.638 1.687 1.00 84.06 178 GLY A O 1
ATOM 1374 N N . ARG A 1 179 ? -1.186 -15.480 3.678 1.00 87.44 179 ARG A N 1
ATOM 1375 C CA . ARG A 1 179 ? -0.719 -16.800 4.132 1.00 87.44 179 ARG A CA 1
ATOM 1376 C C . ARG A 1 179 ? -1.499 -17.931 3.456 1.00 87.44 179 ARG A C 1
ATOM 1378 O O . ARG A 1 179 ? -2.497 -18.417 3.995 1.00 87.44 179 ARG A O 1
ATOM 1385 N N . ARG A 1 180 ? -1.027 -18.351 2.285 1.00 92.44 180 ARG A N 1
ATOM 1386 C CA . ARG A 1 180 ? -1.617 -19.385 1.423 1.00 92.44 180 ARG A CA 1
ATOM 1387 C C . ARG A 1 180 ? -0.557 -20.430 1.046 1.00 92.44 180 ARG A C 1
ATOM 1389 O O . ARG A 1 180 ? 0.636 -20.157 1.140 1.00 92.44 180 ARG A O 1
ATOM 1396 N N . ARG A 1 181 ? -0.993 -21.644 0.698 1.00 91.62 181 ARG A N 1
ATOM 1397 C CA . ARG A 1 181 ? -0.115 -22.715 0.195 1.00 91.62 181 ARG A CA 1
ATOM 1398 C C . ARG A 1 181 ? -0.300 -22.826 -1.322 1.00 91.62 181 ARG A C 1
ATOM 1400 O O . ARG A 1 181 ? -1.442 -22.673 -1.754 1.00 91.62 181 ARG A O 1
ATOM 1407 N N . PRO A 1 182 ? 0.766 -23.077 -2.101 1.00 91.00 182 PRO A N 1
ATOM 1408 C CA . PRO A 1 182 ? 0.641 -23.342 -3.530 1.00 91.00 182 PRO A CA 1
ATOM 1409 C C . PRO A 1 182 ? -0.266 -24.532 -3.819 1.00 91.00 182 PRO A C 1
ATOM 1411 O O . PRO A 1 182 ? -0.285 -25.504 -3.059 1.00 91.00 182 PRO A O 1
ATOM 1414 N N . LEU A 1 183 ? -0.974 -24.466 -4.941 1.00 89.50 183 LEU A N 1
ATOM 1415 C CA . LEU A 1 183 ? -1.698 -25.612 -5.476 1.00 89.50 183 LEU A CA 1
ATOM 1416 C C . LEU A 1 183 ? -0.709 -26.638 -6.063 1.00 89.50 183 LEU A C 1
ATOM 1418 O O . LEU A 1 183 ? 0.324 -26.247 -6.624 1.00 89.50 183 LEU A O 1
ATOM 1422 N N . PRO A 1 184 ? -1.012 -27.948 -5.995 1.00 90.56 184 PRO A N 1
ATOM 1423 C CA . PRO A 1 184 ? -0.327 -28.940 -6.818 1.00 90.56 184 PRO A CA 1
ATOM 1424 C C . PRO A 1 184 ? -0.403 -28.535 -8.296 1.00 90.56 184 PRO A C 1
ATOM 1426 O O . PRO A 1 184 ? -1.483 -28.240 -8.798 1.00 90.56 184 PRO A O 1
ATOM 1429 N N . GLY A 1 185 ? 0.742 -28.472 -8.981 1.00 88.00 185 GLY A N 1
ATOM 1430 C CA . GLY A 1 185 ? 0.795 -28.016 -10.376 1.00 88.00 185 GLY A CA 1
ATOM 1431 C C . GLY A 1 185 ? 0.510 -26.521 -10.571 1.00 88.00 185 GLY A C 1
ATOM 1432 O O . GLY A 1 185 ? 0.049 -26.137 -11.641 1.00 88.00 185 GLY A O 1
ATOM 1433 N N . SER A 1 186 ? 0.760 -25.686 -9.551 1.00 87.69 186 SER A N 1
ATOM 1434 C CA . SER A 1 186 ? 0.555 -24.230 -9.598 1.00 87.69 186 SER A CA 1
ATOM 1435 C C . SER A 1 186 ? 1.010 -23.609 -10.934 1.00 87.69 186 SER A C 1
ATOM 1437 O O . SER A 1 186 ? 2.183 -23.755 -11.304 1.00 87.69 186 SER A O 1
ATOM 1439 N N . PRO A 1 187 ? 0.134 -22.848 -11.625 1.00 84.44 187 PRO A N 1
ATOM 1440 C CA . PRO A 1 187 ? 0.501 -22.134 -12.849 1.00 84.44 187 PRO A CA 1
ATOM 1441 C C . PRO A 1 187 ? 1.484 -20.984 -12.571 1.00 84.44 187 PRO A C 1
ATOM 1443 O O . PRO A 1 187 ? 2.119 -20.460 -13.480 1.00 84.44 187 PRO A O 1
ATOM 1446 N N . ASN A 1 188 ? 1.661 -20.611 -11.300 1.00 85.31 188 ASN A N 1
ATOM 1447 C CA . ASN A 1 188 ? 2.509 -19.517 -10.838 1.00 85.31 188 ASN A CA 1
ATOM 1448 C C . ASN A 1 188 ? 3.947 -19.973 -10.517 1.00 85.31 188 ASN A C 1
ATOM 1450 O O . ASN A 1 188 ? 4.600 -19.440 -9.613 1.00 85.31 188 ASN A O 1
ATOM 1454 N N . ALA A 1 189 ? 4.468 -20.957 -11.259 1.00 80.38 189 ALA A N 1
ATOM 1455 C CA . ALA A 1 189 ? 5.766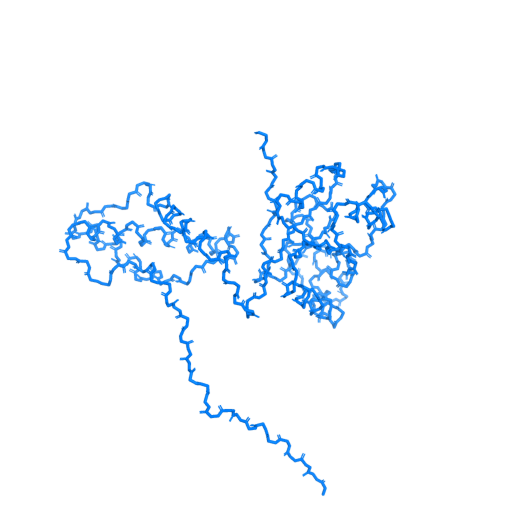 -21.588 -11.000 1.00 80.38 189 ALA A CA 1
ATOM 1456 C C . ALA A 1 189 ? 6.971 -20.622 -11.033 1.00 80.38 189 ALA A C 1
ATOM 1458 O O . ALA A 1 189 ? 8.004 -20.918 -10.429 1.00 80.38 189 ALA A O 1
ATOM 1459 N N . GLY A 1 190 ? 6.826 -19.446 -11.659 1.00 80.06 190 GLY A N 1
ATOM 1460 C CA . GLY A 1 190 ? 7.840 -18.384 -11.675 1.00 80.06 190 GLY A CA 1
ATOM 1461 C C . GLY A 1 190 ? 8.164 -17.787 -10.295 1.00 80.06 190 GLY A C 1
ATOM 1462 O O . GLY A 1 190 ? 9.253 -17.247 -10.092 1.00 80.06 190 GLY A O 1
ATOM 1463 N N . TRP A 1 191 ? 7.276 -17.924 -9.304 1.00 77.19 191 TRP A N 1
ATOM 1464 C CA . TRP A 1 191 ? 7.532 -17.463 -7.936 1.00 77.19 191 TRP A CA 1
ATOM 1465 C C . TRP A 1 191 ? 8.370 -18.469 -7.149 1.00 77.19 191 TRP A C 1
ATOM 1467 O O . TRP A 1 191 ? 7.855 -19.477 -6.670 1.00 77.19 191 TRP A O 1
ATOM 1477 N N . ARG A 1 192 ? 9.660 -18.180 -6.933 1.00 81.31 192 ARG A N 1
ATOM 1478 C CA . ARG A 1 192 ? 10.564 -19.052 -6.148 1.00 81.31 192 ARG A CA 1
ATOM 1479 C C . ARG A 1 192 ? 10.125 -19.248 -4.691 1.00 81.31 192 ARG A C 1
ATOM 1481 O O . ARG A 1 192 ? 10.364 -20.303 -4.122 1.00 81.31 192 ARG A O 1
ATOM 1488 N N . ASN A 1 193 ? 9.490 -18.246 -4.085 1.00 86.88 193 ASN A N 1
ATOM 1489 C CA . ASN A 1 193 ? 8.983 -18.336 -2.718 1.00 86.88 193 ASN A CA 1
ATOM 1490 C C . ASN A 1 193 ? 7.575 -18.953 -2.698 1.00 86.88 193 ASN A C 1
ATOM 1492 O O . ASN A 1 193 ? 6.658 -18.427 -3.330 1.00 86.88 193 ASN A O 1
ATOM 1496 N N . GLU A 1 194 ? 7.396 -20.025 -1.927 1.00 88.69 194 GLU A N 1
ATOM 1497 C CA . GLU A 1 194 ? 6.126 -20.760 -1.841 1.00 88.69 194 GLU A CA 1
ATOM 1498 C C . GLU A 1 194 ? 4.962 -19.912 -1.317 1.00 88.69 194 GLU A C 1
ATOM 1500 O O . GLU A 1 194 ? 3.837 -20.061 -1.784 1.00 88.69 194 GLU A O 1
ATOM 1505 N N . GLY A 1 195 ? 5.211 -18.990 -0.383 1.00 85.25 195 GLY A N 1
ATOM 1506 C CA . GLY A 1 195 ? 4.171 -18.109 0.151 1.00 85.25 195 GLY A CA 1
ATOM 1507 C C . GLY A 1 195 ? 3.626 -17.153 -0.910 1.00 85.25 195 GLY A C 1
ATOM 1508 O O . GLY A 1 195 ? 2.412 -17.024 -1.059 1.00 85.25 195 GLY A O 1
ATOM 1509 N N . PHE A 1 196 ? 4.512 -16.529 -1.694 1.00 84.75 196 PHE A N 1
ATOM 1510 C CA . PHE A 1 196 ? 4.109 -15.681 -2.821 1.00 84.75 196 PHE A CA 1
ATOM 1511 C C . PHE A 1 196 ? 3.405 -16.476 -3.919 1.00 84.75 196 PHE A C 1
ATOM 1513 O O . PHE A 1 196 ? 2.388 -16.021 -4.433 1.00 84.75 196 PHE A O 1
ATOM 1520 N N . ARG A 1 197 ? 3.892 -17.683 -4.224 1.00 88.38 197 ARG A N 1
ATOM 1521 C CA . ARG A 1 197 ? 3.252 -18.583 -5.188 1.00 88.38 197 ARG A CA 1
ATOM 1522 C C . ARG A 1 197 ? 1.837 -18.968 -4.756 1.00 88.38 197 ARG A C 1
ATOM 1524 O O . ARG A 1 197 ? 0.900 -18.812 -5.528 1.00 88.38 197 ARG A O 1
ATOM 1531 N N . GLY A 1 198 ? 1.670 -19.392 -3.505 1.00 89.25 198 GLY A N 1
ATOM 1532 C CA . GLY A 1 198 ? 0.361 -19.743 -2.959 1.00 89.25 198 GLY A CA 1
ATOM 1533 C C . GLY A 1 198 ? -0.598 -18.560 -2.891 1.00 89.25 198 GLY A C 1
ATOM 1534 O O . GLY A 1 198 ? -1.799 -18.733 -3.078 1.00 89.25 198 GLY A O 1
ATOM 1535 N N . TYR A 1 199 ? -0.097 -17.347 -2.650 1.00 88.81 199 TYR A N 1
ATOM 1536 C CA . TYR A 1 199 ? -0.933 -16.150 -2.718 1.00 88.81 199 TYR A CA 1
ATOM 1537 C C . TYR A 1 199 ? -1.330 -15.802 -4.159 1.00 88.81 199 TYR A C 1
ATOM 1539 O O . TYR A 1 199 ? -2.487 -15.467 -4.388 1.00 88.81 199 TYR A O 1
ATOM 1547 N N . ALA A 1 200 ? -0.424 -15.948 -5.131 1.00 85.62 200 ALA A N 1
ATOM 1548 C CA . ALA A 1 200 ? -0.739 -15.766 -6.548 1.00 85.62 200 ALA A CA 1
ATOM 1549 C C . ALA A 1 200 ? -1.790 -16.777 -7.044 1.00 85.62 200 ALA A C 1
ATOM 1551 O O . ALA A 1 200 ? -2.715 -16.394 -7.756 1.00 85.62 200 ALA A O 1
ATOM 1552 N N . ASP A 1 201 ? -1.716 -18.040 -6.607 1.00 85.31 201 ASP A N 1
ATOM 1553 C CA . ASP A 1 201 ? -2.767 -19.036 -6.871 1.00 85.31 201 ASP A CA 1
ATOM 1554 C C . ASP A 1 201 ? -4.107 -18.598 -6.258 1.00 85.31 201 ASP A C 1
ATOM 1556 O O . ASP A 1 201 ? -5.156 -18.649 -6.902 1.00 85.31 201 ASP A O 1
ATOM 1560 N N . HIS A 1 202 ? -4.069 -18.112 -5.013 1.00 89.06 202 HIS A N 1
ATOM 1561 C CA . HIS A 1 202 ? -5.254 -17.644 -4.294 1.00 89.06 202 HIS A CA 1
ATOM 1562 C C . HIS A 1 202 ? -5.927 -16.440 -4.963 1.00 89.06 202 HIS A C 1
ATOM 1564 O O . HIS A 1 202 ? -7.152 -16.344 -4.937 1.00 89.06 202 HIS A O 1
ATOM 1570 N N . MET A 1 203 ? -5.168 -15.546 -5.604 1.00 85.19 203 MET A N 1
ATOM 1571 C CA . MET A 1 203 ? -5.716 -14.373 -6.300 1.00 85.19 203 MET A CA 1
ATOM 1572 C C . MET A 1 203 ? -6.699 -14.726 -7.428 1.00 85.19 203 MET A C 1
ATOM 1574 O O . MET A 1 203 ? -7.575 -13.923 -7.744 1.00 85.19 203 MET A O 1
ATOM 1578 N N . GLY A 1 204 ? -6.595 -15.926 -8.008 1.00 81.69 204 GLY A N 1
ATOM 1579 C CA . GLY A 1 204 ? -7.535 -16.420 -9.021 1.00 81.69 204 GLY A CA 1
ATOM 1580 C C . GLY A 1 204 ? -8.858 -16.958 -8.457 1.00 81.69 204 GLY A C 1
ATOM 1581 O O . GLY A 1 204 ? -9.788 -17.249 -9.213 1.00 81.69 204 GLY A O 1
ATOM 1582 N N . THR A 1 205 ? -8.977 -17.105 -7.136 1.00 84.94 205 THR A N 1
ATOM 1583 C CA . THR A 1 205 ? -10.134 -17.759 -6.508 1.00 84.94 205 THR A CA 1
ATOM 1584 C C . THR A 1 205 ? -11.372 -16.850 -6.445 1.00 84.94 205 THR A C 1
ATOM 1586 O O . THR A 1 205 ? -11.253 -15.621 -6.418 1.00 84.94 205 THR A O 1
ATOM 1589 N N . PRO A 1 206 ? -12.591 -17.424 -6.387 1.00 82.19 206 PRO A N 1
ATOM 1590 C CA . PRO A 1 206 ? -13.808 -16.663 -6.092 1.00 82.19 206 PRO A CA 1
ATOM 1591 C C . PRO A 1 206 ? -13.740 -15.908 -4.755 1.00 82.19 206 PRO A C 1
ATOM 1593 O O . PRO A 1 206 ? -14.141 -14.751 -4.699 1.00 82.19 206 PRO A O 1
ATOM 1596 N N . GLU A 1 207 ? -13.161 -16.520 -3.713 1.00 86.38 207 GLU A N 1
ATOM 1597 C CA . GLU A 1 207 ? -12.986 -15.912 -2.381 1.00 86.38 207 GLU A CA 1
ATOM 1598 C C . GLU A 1 207 ? -12.187 -14.601 -2.457 1.00 86.38 207 GLU A C 1
ATOM 1600 O O . GLU A 1 207 ? -12.560 -13.593 -1.851 1.00 86.38 207 GLU A O 1
ATOM 1605 N N . PHE A 1 208 ? -11.093 -14.595 -3.227 1.00 85.12 208 PHE A N 1
ATOM 1606 C CA . PHE A 1 208 ? -10.292 -13.390 -3.420 1.00 85.12 208 PHE A CA 1
ATOM 1607 C C . PHE A 1 208 ? -11.063 -12.313 -4.187 1.00 85.12 208 PHE A C 1
ATOM 1609 O O . PHE A 1 208 ? -11.053 -11.151 -3.782 1.00 85.12 208 PHE A O 1
ATOM 1616 N N . ARG A 1 209 ? -11.766 -12.693 -5.263 1.00 80.19 209 ARG A N 1
ATOM 1617 C CA . ARG A 1 209 ? -12.587 -11.764 -6.059 1.00 80.19 209 ARG A CA 1
ATOM 1618 C C . ARG A 1 209 ? -13.688 -11.108 -5.227 1.00 80.19 209 ARG A C 1
ATOM 1620 O O . ARG A 1 209 ? -13.876 -9.899 -5.318 1.00 80.19 209 ARG A O 1
ATOM 1627 N N . GLU A 1 210 ? -14.360 -11.874 -4.377 1.00 80.69 210 GLU A N 1
ATOM 1628 C CA . GLU A 1 210 ? -15.384 -11.368 -3.460 1.00 80.69 210 GLU A CA 1
ATOM 1629 C C . GLU A 1 210 ? -14.787 -10.421 -2.405 1.00 80.69 210 GLU A C 1
ATOM 1631 O O . GLU A 1 210 ? -15.312 -9.334 -2.156 1.00 80.69 210 GLU A O 1
ATOM 1636 N N . GLY A 1 211 ? -13.644 -10.794 -1.817 1.00 83.69 211 GLY A N 1
ATOM 1637 C CA . GLY A 1 211 ? -12.908 -9.933 -0.890 1.00 83.69 211 GLY A CA 1
ATOM 1638 C C . GLY A 1 211 ? -12.471 -8.613 -1.526 1.00 83.69 211 GLY A C 1
ATOM 1639 O O . GLY A 1 211 ? -12.585 -7.562 -0.896 1.00 83.69 211 GLY A O 1
ATOM 1640 N N . LEU A 1 212 ? -12.015 -8.661 -2.780 1.00 83.19 212 LEU A N 1
ATOM 1641 C CA . LEU A 1 212 ? -11.613 -7.482 -3.539 1.00 83.19 212 LEU A CA 1
ATOM 1642 C C . LEU A 1 212 ? -12.819 -6.591 -3.852 1.00 83.19 212 LEU A C 1
ATOM 1644 O O . LEU A 1 212 ? -12.728 -5.382 -3.670 1.00 83.19 212 LEU A O 1
ATOM 1648 N N . GLY A 1 213 ? -13.955 -7.173 -4.246 1.00 78.31 213 GLY A N 1
ATOM 1649 C CA . GLY A 1 213 ? -15.201 -6.435 -4.468 1.00 78.31 213 GLY A CA 1
ATOM 1650 C C . GLY A 1 213 ? -15.641 -5.649 -3.230 1.00 78.31 213 GLY A C 1
ATOM 1651 O O . GLY A 1 213 ? -15.857 -4.442 -3.319 1.00 78.31 213 GLY A O 1
ATOM 1652 N N . ARG A 1 214 ? -15.661 -6.294 -2.053 1.00 81.81 214 ARG A N 1
ATOM 1653 C CA . ARG A 1 214 ? -15.977 -5.626 -0.774 1.00 81.81 214 ARG A CA 1
ATOM 1654 C C . ARG A 1 214 ? -15.021 -4.482 -0.442 1.00 81.81 214 ARG A C 1
ATOM 1656 O O . ARG A 1 214 ? -15.449 -3.433 0.031 1.00 81.81 214 ARG A O 1
ATOM 1663 N N . LEU A 1 215 ? -13.724 -4.687 -0.668 1.00 83.50 215 LEU A N 1
ATOM 1664 C CA . LEU A 1 215 ? -12.713 -3.655 -0.450 1.00 83.50 215 LEU A CA 1
ATOM 1665 C C . LEU A 1 215 ? -12.928 -2.448 -1.373 1.00 83.50 215 LEU A C 1
ATOM 1667 O O . LEU A 1 215 ? -12.784 -1.312 -0.931 1.00 83.50 215 LEU A O 1
ATOM 1671 N N . LEU A 1 216 ? -13.252 -2.685 -2.643 1.00 78.81 216 LEU A N 1
ATOM 1672 C CA . LEU A 1 216 ? -13.488 -1.612 -3.607 1.00 78.81 216 LEU A CA 1
ATOM 1673 C C . LEU A 1 216 ? -14.768 -0.832 -3.282 1.00 78.81 216 LEU A C 1
ATOM 1675 O O . LEU A 1 216 ? -14.758 0.394 -3.358 1.00 78.81 216 LEU A O 1
ATOM 1679 N N . GLU A 1 217 ? -15.837 -1.509 -2.853 1.00 78.81 217 GLU A N 1
ATOM 1680 C CA . GLU A 1 217 ? -17.067 -0.850 -2.392 1.00 78.81 217 GLU A CA 1
ATOM 1681 C C . GLU A 1 217 ? -16.800 0.060 -1.181 1.00 78.81 217 GLU A C 1
ATOM 1683 O O . GLU A 1 217 ? -17.235 1.211 -1.148 1.00 78.81 217 GLU A O 1
ATOM 1688 N N . LEU A 1 218 ? -16.026 -0.434 -0.212 1.00 76.88 218 LEU A N 1
ATOM 1689 C CA . LEU A 1 218 ? -15.559 0.341 0.937 1.00 76.88 218 LEU A CA 1
ATOM 1690 C C . LEU A 1 218 ? -14.762 1.578 0.535 1.00 76.88 218 LEU A C 1
ATOM 1692 O O . LEU A 1 218 ? -15.055 2.680 0.990 1.00 76.88 218 LEU A O 1
ATOM 1696 N N . ALA A 1 219 ? -13.749 1.382 -0.309 1.00 76.25 219 ALA A N 1
ATOM 1697 C CA . ALA A 1 219 ? -12.863 2.445 -0.763 1.00 76.25 219 ALA A CA 1
ATOM 1698 C C . ALA A 1 219 ? -13.595 3.499 -1.611 1.00 76.25 219 ALA A C 1
ATOM 1700 O O . ALA A 1 219 ? -13.131 4.630 -1.736 1.00 76.25 219 ALA A O 1
ATOM 1701 N N . GLY A 1 220 ? -14.750 3.146 -2.183 1.00 73.25 220 GLY A N 1
ATOM 1702 C CA . GLY A 1 220 ? -15.653 4.093 -2.833 1.00 73.25 220 GLY A CA 1
ATOM 1703 C C . GLY A 1 220 ? -16.400 5.011 -1.857 1.00 73.25 220 GLY A C 1
ATOM 1704 O O . GLY A 1 220 ? -16.834 6.087 -2.260 1.00 73.25 220 GLY A O 1
ATOM 1705 N N . ARG A 1 221 ? -16.546 4.618 -0.585 1.00 79.62 221 ARG A N 1
ATOM 1706 C CA . ARG A 1 221 ? -17.304 5.361 0.439 1.00 79.62 221 ARG A CA 1
ATOM 1707 C C . ARG A 1 221 ? -16.410 6.110 1.422 1.00 79.62 221 ARG A C 1
ATOM 1709 O O . ARG A 1 221 ? -16.710 7.244 1.773 1.00 79.62 221 ARG A O 1
ATOM 1716 N N . GLU A 1 222 ? -15.321 5.484 1.848 1.00 83.06 222 GLU A N 1
ATOM 1717 C CA . GLU A 1 222 ? -14.482 5.945 2.954 1.00 83.06 222 GLU A CA 1
ATOM 1718 C C . GLU A 1 222 ? -12.998 5.820 2.592 1.00 83.06 222 GLU A C 1
ATOM 1720 O O . GLU A 1 222 ? -12.592 4.973 1.786 1.00 83.06 222 GLU A O 1
ATOM 1725 N N . ARG A 1 223 ? -12.146 6.623 3.231 1.00 85.69 223 ARG A N 1
ATOM 1726 C CA . ARG A 1 223 ? -10.696 6.517 3.064 1.00 85.69 223 ARG A CA 1
ATOM 1727 C C . ARG A 1 223 ? -10.136 5.276 3.768 1.00 85.69 223 ARG A C 1
ATOM 1729 O O . ARG A 1 223 ? -9.829 5.292 4.963 1.00 85.69 223 ARG A O 1
ATOM 1736 N N . ALA A 1 224 ? -9.988 4.198 2.998 1.00 89.31 224 ALA A N 1
ATOM 1737 C CA . ALA A 1 224 ? -9.541 2.893 3.476 1.00 89.31 224 ALA A CA 1
ATOM 1738 C C . ALA A 1 224 ? -8.006 2.733 3.498 1.00 89.31 224 ALA A C 1
ATOM 1740 O O . ALA A 1 224 ? -7.294 3.169 2.590 1.00 89.31 224 ALA A O 1
ATOM 1741 N N . CYS A 1 225 ? -7.496 2.030 4.515 1.00 91.19 225 CYS A N 1
ATOM 1742 C CA . CYS A 1 225 ? -6.092 1.635 4.638 1.00 91.19 225 CYS A CA 1
ATOM 1743 C C . CYS A 1 225 ? -5.958 0.131 4.898 1.00 91.19 225 CYS A C 1
ATOM 1745 O O . CYS A 1 225 ? -6.449 -0.385 5.898 1.00 91.19 225 CYS A O 1
ATOM 1747 N N . LEU A 1 226 ? -5.262 -0.579 4.016 1.00 91.00 226 LEU A N 1
ATOM 1748 C CA . LEU A 1 226 ? -5.012 -2.012 4.116 1.00 91.00 226 LEU A CA 1
ATOM 1749 C C . LEU A 1 226 ? -3.846 -2.316 5.050 1.00 91.00 226 LEU A C 1
ATOM 1751 O O . LEU A 1 226 ? -2.711 -1.901 4.806 1.00 91.00 226 LEU A O 1
ATOM 1755 N N . MET A 1 227 ? -4.111 -3.106 6.085 1.00 92.06 227 MET A N 1
ATOM 1756 C CA . MET A 1 227 ? -3.131 -3.502 7.084 1.00 92.06 227 MET A CA 1
ATOM 1757 C C . MET A 1 227 ? -2.633 -4.936 6.882 1.00 92.06 227 MET A C 1
ATOM 1759 O O . MET A 1 227 ? -3.417 -5.874 6.747 1.00 92.06 227 MET A O 1
ATOM 1763 N N . CYS A 1 228 ? -1.313 -5.111 6.977 1.00 89.12 228 CYS A N 1
ATOM 1764 C CA . CYS A 1 228 ? -0.656 -6.410 7.137 1.00 89.12 228 CYS A CA 1
ATOM 1765 C C . CYS A 1 228 ? 0.317 -6.409 8.340 1.00 89.12 228 CYS A C 1
ATOM 1767 O O . CYS A 1 228 ? 0.482 -5.394 9.025 1.00 89.12 228 CYS A O 1
ATOM 1769 N N . SER A 1 229 ? 0.973 -7.541 8.605 1.00 84.31 229 SER A N 1
ATOM 1770 C CA . SER A 1 229 ? 1.924 -7.700 9.710 1.00 84.31 229 SER A CA 1
ATOM 1771 C C . SER A 1 229 ? 3.301 -7.110 9.412 1.00 84.31 229 SER A C 1
ATOM 1773 O O . SER A 1 229 ? 3.920 -6.506 10.284 1.00 84.31 229 SER A O 1
ATOM 1775 N N . GLU A 1 230 ? 3.804 -7.262 8.191 1.00 80.69 230 GLU A N 1
ATOM 1776 C CA . GLU A 1 230 ? 5.156 -6.844 7.821 1.00 80.69 230 GLU A CA 1
ATOM 1777 C C . GLU A 1 230 ? 5.241 -5.328 7.635 1.00 80.69 230 GLU A C 1
ATOM 1779 O O . GLU A 1 230 ? 4.373 -4.744 6.995 1.00 80.69 230 GLU A O 1
ATOM 1784 N N . ALA A 1 231 ? 6.313 -4.685 8.115 1.00 67.12 231 ALA A N 1
ATOM 1785 C CA . ALA A 1 231 ? 6.514 -3.241 7.940 1.00 67.12 231 ALA A CA 1
ATOM 1786 C C . ALA A 1 231 ? 6.534 -2.826 6.462 1.00 67.12 231 ALA A C 1
ATOM 1788 O O . ALA A 1 231 ? 5.856 -1.876 6.072 1.00 67.12 231 ALA A O 1
ATOM 1789 N N . VAL A 1 232 ? 7.311 -3.552 5.660 1.00 62.94 232 VAL A N 1
ATOM 1790 C CA . VAL A 1 232 ? 7.624 -3.202 4.276 1.00 62.94 232 VAL A CA 1
ATOM 1791 C C . VAL A 1 232 ? 6.801 -4.039 3.307 1.00 62.94 232 VAL A C 1
ATOM 1793 O O . VAL A 1 232 ? 6.732 -5.265 3.411 1.00 62.94 232 VAL A O 1
ATOM 1796 N N . TRP A 1 233 ? 6.157 -3.366 2.360 1.00 65.31 233 TRP A N 1
ATOM 1797 C CA . TRP A 1 233 ? 5.169 -3.978 1.476 1.00 65.31 233 TRP A CA 1
ATOM 1798 C C . TRP A 1 233 ? 5.789 -5.019 0.526 1.00 65.31 233 TRP A C 1
ATOM 1800 O O . TRP A 1 233 ? 5.167 -6.050 0.282 1.00 65.31 233 TRP A O 1
ATOM 1810 N N . TRP A 1 234 ? 7.042 -4.831 0.089 1.00 61.41 234 TRP A N 1
ATOM 1811 C CA . TRP A 1 234 ? 7.743 -5.739 -0.835 1.00 61.41 234 TRP A CA 1
ATOM 1812 C C . TRP A 1 234 ? 8.147 -7.090 -0.224 1.00 61.41 234 TRP A C 1
ATOM 1814 O O . TRP A 1 234 ? 8.470 -8.026 -0.956 1.00 61.41 234 TRP A O 1
ATOM 1824 N N . ARG A 1 235 ? 8.128 -7.225 1.111 1.00 68.62 235 ARG A N 1
ATOM 1825 C CA . ARG A 1 235 ? 8.392 -8.504 1.803 1.00 68.62 235 ARG A CA 1
ATOM 1826 C C . ARG A 1 235 ? 7.123 -9.282 2.141 1.00 68.62 235 ARG A C 1
ATOM 1828 O O . ARG A 1 235 ? 7.224 -10.364 2.708 1.00 68.62 235 ARG A O 1
ATOM 1835 N N . CYS A 1 236 ? 5.951 -8.751 1.808 1.00 76.88 236 CYS A N 1
ATOM 1836 C CA . CYS A 1 236 ? 4.670 -9.373 2.122 1.00 76.88 236 CYS A CA 1
ATOM 1837 C C . CYS A 1 236 ? 3.767 -9.434 0.895 1.00 76.88 236 CYS A C 1
ATOM 1839 O O . CYS A 1 236 ? 4.084 -8.904 -0.166 1.00 76.88 236 CYS A O 1
ATOM 1841 N N . HIS A 1 237 ? 2.604 -10.054 1.058 1.00 77.50 237 HIS A N 1
ATOM 1842 C CA . HIS A 1 237 ? 1.636 -10.251 -0.019 1.00 77.50 237 HIS A CA 1
ATOM 1843 C C . HIS A 1 237 ? 1.113 -8.948 -0.646 1.00 77.50 237 HIS A C 1
ATOM 1845 O O . HIS A 1 237 ? 0.677 -8.964 -1.793 1.00 77.50 237 HIS A O 1
ATOM 1851 N N . ARG A 1 238 ? 1.258 -7.805 0.047 1.00 77.69 238 ARG A N 1
ATOM 1852 C CA . ARG A 1 238 ? 0.984 -6.472 -0.516 1.00 77.69 238 ARG A CA 1
ATOM 1853 C C . ARG A 1 238 ? 1.851 -6.153 -1.745 1.00 77.69 238 ARG A C 1
ATOM 1855 O O . ARG A 1 238 ? 1.457 -5.301 -2.525 1.00 77.69 238 ARG A O 1
ATOM 1862 N N . ARG A 1 239 ? 2.979 -6.854 -1.952 1.00 73.88 239 ARG A N 1
ATOM 1863 C CA . ARG A 1 239 ? 3.823 -6.762 -3.159 1.00 73.88 239 ARG A CA 1
ATOM 1864 C C . ARG A 1 239 ? 3.081 -7.082 -4.453 1.00 73.88 239 ARG A C 1
ATOM 1866 O O . ARG A 1 239 ? 3.405 -6.496 -5.476 1.00 73.88 239 ARG A O 1
ATOM 1873 N N . ILE A 1 240 ? 2.167 -8.048 -4.417 1.00 70.25 240 ILE A N 1
ATOM 1874 C CA . ILE A 1 240 ? 1.530 -8.591 -5.628 1.00 70.25 240 ILE A CA 1
ATOM 1875 C C . ILE A 1 240 ? 0.011 -8.418 -5.618 1.00 70.25 240 ILE A C 1
ATOM 1877 O O . ILE A 1 240 ? -0.689 -8.984 -6.448 1.00 70.25 240 ILE A O 1
ATOM 1881 N N . SER A 1 241 ? -0.503 -7.617 -4.685 1.00 64.81 241 SER A N 1
ATOM 1882 C CA . SER A 1 241 ? -1.897 -7.194 -4.690 1.00 64.81 241 SER A CA 1
ATOM 1883 C C . SER A 1 241 ? -2.203 -6.301 -5.906 1.00 64.81 241 SER A C 1
ATOM 1885 O O . SER A 1 241 ? -1.331 -5.538 -6.326 1.00 64.81 241 SER A O 1
ATOM 1887 N N . PRO A 1 242 ? -3.422 -6.373 -6.475 1.00 53.84 242 PRO A N 1
ATOM 1888 C CA . PRO A 1 242 ? -3.758 -5.734 -7.747 1.00 53.84 242 PRO A CA 1
ATOM 1889 C C . PRO A 1 242 ? -3.564 -4.216 -7.695 1.00 53.84 242 PRO A C 1
ATOM 1891 O O . PRO A 1 242 ? -4.308 -3.498 -7.040 1.00 53.84 242 PRO A O 1
ATOM 1894 N N . THR A 1 243 ? -2.577 -3.737 -8.442 1.00 45.78 243 THR A N 1
ATOM 1895 C CA . THR A 1 243 ? -1.942 -2.421 -8.318 1.00 45.78 243 THR A CA 1
ATOM 1896 C C . THR A 1 243 ? -2.752 -1.190 -8.752 1.00 45.78 243 THR A C 1
ATOM 1898 O O . THR A 1 243 ? -2.428 -0.120 -8.240 1.00 45.78 243 THR A O 1
ATOM 1901 N N . PRO A 1 244 ? -3.811 -1.237 -9.599 1.00 40.25 244 PRO A N 1
ATOM 1902 C CA . PRO A 1 244 ? -4.398 0.014 -10.075 1.00 40.25 244 PRO A CA 1
ATOM 1903 C C . PRO A 1 244 ? -5.065 0.838 -8.970 1.00 40.25 244 PRO A C 1
ATOM 1905 O O . PRO A 1 244 ? -5.278 2.024 -9.179 1.00 40.25 244 PRO A O 1
ATOM 1908 N N . TRP A 1 245 ? -5.352 0.263 -7.793 1.00 42.00 245 TRP A N 1
ATOM 1909 C CA . TRP A 1 245 ? -6.083 0.905 -6.685 1.00 42.00 245 TRP A CA 1
ATOM 1910 C C . TRP A 1 245 ? -5.236 1.213 -5.444 1.00 42.00 245 TRP A C 1
ATOM 1912 O O . TRP A 1 245 ? -5.732 1.845 -4.516 1.00 42.00 245 TRP A O 1
ATOM 1922 N N . TRP A 1 246 ? -3.984 0.756 -5.404 1.00 48.41 246 TRP A N 1
ATOM 1923 C CA . TRP A 1 246 ? -3.167 0.732 -4.191 1.00 48.41 246 TRP A CA 1
ATOM 1924 C C . TRP A 1 246 ? -2.107 1.827 -4.300 1.00 48.41 246 TRP A C 1
ATOM 1926 O O . TRP A 1 246 ? -1.172 1.704 -5.087 1.00 48.41 246 TRP A O 1
ATOM 1936 N N . CYS A 1 247 ? -2.234 2.900 -3.517 1.00 43.62 247 CYS A N 1
ATOM 1937 C CA . CYS A 1 247 ? -1.114 3.825 -3.349 1.00 43.62 247 CYS A CA 1
ATOM 1938 C C . CYS A 1 247 ? -0.124 3.225 -2.342 1.00 43.62 247 CYS A C 1
ATOM 1940 O O . CYS A 1 247 ? -0.525 2.550 -1.392 1.00 43.62 247 CYS A O 1
ATOM 1942 N N . GLY A 1 248 ? 1.172 3.444 -2.592 1.00 48.25 248 GLY A N 1
ATOM 1943 C CA . GLY A 1 248 ? 2.296 2.867 -1.851 1.00 48.25 248 GLY A CA 1
ATOM 1944 C C . GLY A 1 248 ? 2.287 3.111 -0.336 1.00 48.25 248 GLY A C 1
ATOM 1945 O O . GLY A 1 248 ? 1.349 3.662 0.237 1.00 48.25 248 GLY A O 1
ATOM 1946 N N . ALA A 1 249 ? 3.340 2.636 0.338 1.00 43.41 249 ALA A N 1
ATOM 1947 C CA . ALA A 1 249 ? 3.458 2.710 1.794 1.00 43.41 249 ALA A CA 1
ATOM 1948 C C . ALA A 1 249 ? 3.156 4.117 2.324 1.00 43.41 249 ALA A C 1
ATOM 1950 O O . ALA A 1 249 ? 3.698 5.100 1.824 1.00 43.41 249 ALA A O 1
ATOM 1951 N N . CYS A 1 250 ? 2.327 4.185 3.367 1.00 38.91 250 CYS A N 1
ATOM 1952 C CA . CYS A 1 250 ? 2.185 5.386 4.176 1.00 38.91 250 CYS A CA 1
ATOM 1953 C C . CYS A 1 250 ? 3.599 5.861 4.581 1.00 38.91 250 CYS A C 1
ATOM 1955 O O . CYS A 1 250 ? 4.331 5.053 5.176 1.00 38.91 250 CYS A O 1
ATOM 1957 N N . PRO A 1 251 ? 4.028 7.080 4.190 1.00 35.19 251 PRO A N 1
ATOM 1958 C CA . PRO A 1 251 ? 5.396 7.526 4.411 1.00 35.19 251 PRO A CA 1
ATOM 1959 C C . PRO A 1 251 ? 5.712 7.439 5.901 1.00 35.19 251 PRO A C 1
ATOM 1961 O O . PRO A 1 251 ? 4.939 7.886 6.749 1.00 35.19 251 PRO A O 1
ATOM 1964 N N . SER A 1 252 ? 6.828 6.790 6.230 1.00 36.44 252 SER A N 1
ATOM 1965 C CA . SER A 1 252 ? 7.358 6.820 7.586 1.00 36.44 252 SER A CA 1
ATOM 1966 C C . SER A 1 252 ? 7.673 8.267 7.923 1.00 36.44 252 SER A C 1
ATOM 1968 O O . SER A 1 252 ? 8.453 8.885 7.205 1.00 36.44 252 SER A O 1
ATOM 1970 N N . SER A 1 253 ? 7.078 8.789 8.994 1.00 29.42 253 SER A N 1
ATOM 1971 C CA . SER A 1 253 ? 7.474 10.068 9.572 1.00 29.42 253 SER A CA 1
ATOM 1972 C C . SER A 1 253 ? 8.958 9.994 9.935 1.00 29.42 253 SER A C 1
ATOM 1974 O O . SER A 1 253 ? 9.325 9.366 10.930 1.00 29.42 253 SER A O 1
ATOM 1976 N N . THR A 1 254 ? 9.815 10.558 9.094 1.00 31.89 254 THR A N 1
ATOM 1977 C CA . THR A 1 254 ? 11.154 10.977 9.495 1.00 31.89 254 THR A CA 1
ATOM 1978 C C . THR A 1 254 ? 10.989 12.205 10.379 1.00 31.89 254 THR A C 1
ATOM 1980 O O . THR A 1 254 ? 10.264 13.131 10.014 1.00 31.89 254 THR A O 1
ATOM 1983 N N . SER A 1 255 ? 11.571 12.110 11.574 1.00 33.00 255 SER A N 1
ATOM 1984 C CA . SER A 1 255 ? 11.730 13.194 12.545 1.00 33.00 255 SER A CA 1
ATOM 1985 C C . SER A 1 255 ? 12.436 14.405 11.955 1.00 33.00 255 SER A C 1
ATOM 1987 O O . SER A 1 255 ? 13.232 14.206 11.010 1.00 33.00 255 SER A O 1
#

Foldseek 3Di:
DDDDDDDDDDPPPPDPDDPPPPPQLDPDQDDLVSLQSSLLSLVLLLVVVVCVVVVVDLDDDDHPNVSSVVSNVCCCPVPVHHHDPCSNVVVVVVVVVVVVVVVVDDDLPDQAFAEEFACAVDDPVLVLVLCVVVQAQEEEEQALAQADPPCRCSHDPNVQVSVVVSNHHYHYLPLLHQAFAADDVQPQVVDPDRSLSRNVSSCPDPSNVVSVVVVSVVSSPGHYYYYDHDGACCVTNVVPPDRNRHDHHSDRDDD

Radius of gyration: 23.32 Å; chains: 1; bounding box: 63×60×55 Å